Protein AF-A0A8X6F4H1-F1 (afdb_monomer)

InterPro domains:
  IPR032675 Leucine-rich repeat domain superfamily [G3DSA:3.80.10.10] (2-205)

Organism: Trichonephila clavata (NCBI:txid2740835)

pLDDT: mean 94.31, std 5.3, range [54.56, 98.88]

Structure (mmCIF, N/CA/C/O backbone):
data_AF-A0A8X6F4H1-F1
#
_entry.id   AF-A0A8X6F4H1-F1
#
loop_
_atom_site.group_PDB
_atom_site.id
_atom_site.type_symbol
_atom_site.label_atom_id
_atom_site.label_alt_id
_atom_site.label_comp_id
_atom_site.label_asym_id
_atom_site.label_entity_id
_atom_site.label_seq_id
_atom_site.pdbx_PDB_ins_code
_atom_site.Cartn_x
_atom_site.Cartn_y
_atom_site.Cartn_z
_atom_site.occupancy
_atom_site.B_iso_or_equiv
_atom_site.auth_seq_id
_atom_site.auth_comp_id
_atom_site.auth_asym_id
_atom_site.auth_atom_id
_atom_site.pdbx_PDB_model_num
ATOM 1 N N . MET A 1 1 ? 23.574 14.340 -2.099 1.00 54.56 1 MET A N 1
ATOM 2 C CA . MET A 1 1 ? 22.568 15.049 -2.924 1.00 54.56 1 MET A CA 1
ATOM 3 C C . MET A 1 1 ? 21.384 15.351 -2.022 1.00 54.56 1 MET A C 1
ATOM 5 O O . MET A 1 1 ? 21.187 14.572 -1.100 1.00 54.56 1 MET A O 1
ATOM 9 N N . PRO A 1 2 ? 20.655 16.460 -2.216 1.00 72.94 2 PRO A N 1
ATOM 10 C CA . PRO A 1 2 ? 19.457 16.722 -1.425 1.00 72.94 2 PRO A CA 1
ATOM 11 C C . PRO A 1 2 ? 18.408 15.635 -1.681 1.00 72.94 2 PRO A C 1
ATOM 13 O O . PRO A 1 2 ? 18.282 15.151 -2.809 1.00 72.94 2 PRO A O 1
ATOM 16 N N . VAL A 1 3 ? 17.666 15.262 -0.638 1.00 80.75 3 VAL A N 1
ATOM 17 C CA . VAL A 1 3 ? 16.539 14.333 -0.748 1.00 80.75 3 VAL A CA 1
ATOM 18 C C . VAL A 1 3 ? 15.513 14.921 -1.724 1.00 80.75 3 VAL A C 1
ATOM 20 O O . VAL A 1 3 ? 15.086 16.061 -1.531 1.00 80.75 3 VAL A O 1
ATOM 23 N N . PRO A 1 4 ? 15.093 14.191 -2.775 1.00 92.00 4 PRO A N 1
ATOM 24 C CA . PRO A 1 4 ? 14.167 14.710 -3.776 1.00 92.00 4 PRO A CA 1
ATOM 25 C C . PRO A 1 4 ? 12.711 14.614 -3.285 1.00 92.00 4 PRO A C 1
ATOM 27 O O . PRO A 1 4 ? 11.850 14.028 -3.945 1.00 92.00 4 PRO A O 1
ATOM 30 N N . CYS A 1 5 ? 12.449 15.168 -2.101 1.00 96.75 5 CYS A N 1
ATOM 31 C CA . CYS A 1 5 ? 11.144 15.175 -1.456 1.00 96.75 5 CYS A CA 1
ATOM 32 C C . CYS A 1 5 ? 10.818 16.547 -0.869 1.00 96.75 5 CYS A C 1
ATOM 34 O O . CYS A 1 5 ? 11.696 17.276 -0.411 1.00 96.75 5 CYS A O 1
ATOM 36 N N . SER A 1 6 ? 9.535 16.883 -0.854 1.00 96.69 6 SER A N 1
ATOM 37 C CA . SER A 1 6 ? 8.981 18.029 -0.139 1.00 96.69 6 SER A CA 1
ATOM 38 C C . SER A 1 6 ? 8.144 17.511 1.020 1.00 96.69 6 SER A C 1
ATOM 40 O O . SER A 1 6 ? 7.172 16.797 0.801 1.00 96.69 6 SER A O 1
ATOM 42 N N . CYS A 1 7 ? 8.544 17.839 2.246 1.00 97.06 7 CYS A N 1
ATOM 43 C CA . CYS A 1 7 ? 7.840 17.412 3.450 1.00 97.06 7 CYS A CA 1
ATOM 44 C C . CYS A 1 7 ? 7.091 18.577 4.087 1.00 97.06 7 CYS A C 1
ATOM 46 O O . CYS A 1 7 ? 7.568 19.714 4.080 1.00 97.06 7 CYS A O 1
ATOM 48 N N . PHE A 1 8 ? 5.939 18.276 4.669 1.00 96.62 8 PHE A N 1
ATOM 49 C CA . PHE A 1 8 ? 5.073 19.232 5.341 1.00 96.62 8 PHE A CA 1
ATOM 50 C C . PHE A 1 8 ? 4.648 18.681 6.693 1.00 96.62 8 PHE A C 1
ATOM 52 O O . PHE A 1 8 ? 4.578 17.468 6.904 1.00 96.62 8 PHE A O 1
ATOM 59 N N . TRP A 1 9 ? 4.389 19.595 7.623 1.00 96.06 9 TRP A N 1
ATOM 60 C CA . TRP A 1 9 ? 4.125 19.228 9.001 1.00 96.06 9 TRP A CA 1
ATOM 61 C C . TRP A 1 9 ? 3.185 20.222 9.676 1.00 96.06 9 TRP A C 1
ATOM 63 O O . TRP A 1 9 ? 3.569 21.364 9.937 1.00 96.06 9 TRP A O 1
ATOM 73 N N . SER A 1 10 ? 2.004 19.750 10.037 1.00 95.56 10 SER A N 1
ATOM 74 C CA . SER A 1 10 ? 1.101 20.372 10.998 1.00 95.56 10 SER A CA 1
ATOM 75 C C . SER A 1 10 ? 0.610 19.314 11.992 1.00 95.56 10 SER A C 1
ATOM 77 O O . SER A 1 10 ? 0.994 18.144 11.912 1.00 95.56 10 SER A O 1
ATOM 79 N N . GLU A 1 11 ? -0.188 19.730 12.974 1.00 93.88 11 GLU A N 1
ATOM 80 C CA . GLU A 1 11 ? -0.852 18.792 13.889 1.00 93.88 11 GLU A CA 1
ATOM 81 C C . GLU A 1 11 ? -1.882 17.925 13.146 1.00 93.88 11 GLU A C 1
ATOM 83 O O . GLU A 1 11 ? -2.005 16.730 13.421 1.00 93.88 11 GLU A O 1
ATOM 88 N N . GLU A 1 12 ? -2.577 18.515 12.169 1.00 96.81 12 GLU A N 1
ATOM 89 C CA . GLU A 1 12 ? -3.609 17.845 11.377 1.00 96.81 12 GLU A CA 1
ATOM 90 C C . GLU A 1 12 ? -3.010 16.955 10.286 1.00 96.81 12 GLU A C 1
ATOM 92 O O . GLU A 1 12 ? -3.330 15.773 10.216 1.00 96.81 12 GLU A O 1
ATOM 97 N N . ASP A 1 13 ? -2.098 17.485 9.475 1.00 97.75 13 ASP A N 1
ATOM 98 C CA . ASP A 1 13 ? -1.570 16.808 8.296 1.00 97.75 13 ASP A CA 1
ATOM 99 C C . ASP A 1 13 ? -0.045 16.816 8.302 1.00 97.75 13 ASP A C 1
ATOM 101 O O . ASP A 1 13 ? 0.616 17.849 8.456 1.00 97.75 13 ASP A O 1
ATOM 105 N N . CYS A 1 14 ? 0.544 15.653 8.062 1.00 97.81 14 CYS A N 1
ATOM 106 C CA . CYS A 1 14 ? 1.976 15.556 7.885 1.00 97.81 14 CYS A CA 1
ATOM 107 C C . CYS A 1 14 ? 2.378 14.495 6.873 1.00 97.81 14 CYS A C 1
ATOM 109 O O . CYS A 1 14 ? 1.638 13.555 6.579 1.00 97.81 14 CYS A O 1
ATOM 111 N N . GLY A 1 15 ? 3.568 14.657 6.306 1.00 97.81 15 GLY A N 1
ATOM 112 C CA . GLY A 1 15 ? 3.992 13.760 5.253 1.00 97.81 15 GLY A CA 1
ATOM 113 C C . GLY A 1 15 ? 5.125 14.270 4.397 1.00 97.81 15 GLY A C 1
ATOM 114 O O . GLY A 1 15 ? 5.701 15.332 4.639 1.00 97.81 15 GLY A O 1
ATOM 115 N N . CYS A 1 16 ? 5.429 13.486 3.369 1.00 98.31 16 CYS A N 1
ATOM 116 C CA . CYS A 1 16 ? 6.400 13.848 2.349 1.00 98.31 16 CYS A CA 1
ATOM 117 C C . CYS A 1 16 ? 5.937 13.402 0.963 1.00 98.31 16 CYS A C 1
ATOM 119 O O . CYS A 1 16 ? 5.504 12.264 0.779 1.00 98.31 16 CYS A O 1
ATOM 121 N N . ASP A 1 17 ? 6.145 14.279 -0.015 1.00 98.38 17 ASP A N 1
ATOM 122 C CA . ASP A 1 17 ? 5.954 14.013 -1.433 1.00 98.38 17 ASP A CA 1
ATOM 123 C C . ASP A 1 17 ? 7.305 13.938 -2.139 1.00 98.38 17 ASP A C 1
ATOM 125 O O . ASP A 1 17 ? 8.032 14.925 -2.254 1.00 98.38 17 ASP A O 1
ATOM 129 N N . CYS A 1 18 ? 7.646 12.750 -2.622 1.00 98.19 18 CYS A N 1
ATOM 130 C CA . CYS A 1 18 ? 8.918 12.443 -3.257 1.00 98.19 18 CYS A CA 1
ATOM 131 C C . CYS A 1 18 ? 8.768 12.260 -4.767 1.00 98.19 18 CYS A C 1
ATOM 133 O O . CYS A 1 18 ? 7.829 11.612 -5.238 1.00 98.19 18 CYS A O 1
ATOM 135 N N . ASN A 1 19 ? 9.731 12.767 -5.538 1.00 97.19 19 ASN A N 1
ATOM 136 C CA . ASN A 1 19 ? 9.753 12.633 -6.994 1.00 97.19 19 ASN A CA 1
ATOM 137 C C . ASN A 1 19 ? 11.100 12.088 -7.486 1.00 97.19 19 ASN A C 1
ATOM 139 O O . ASN A 1 19 ? 12.159 12.601 -7.139 1.00 97.19 19 ASN A O 1
ATOM 143 N N . GLY A 1 20 ? 11.066 11.075 -8.346 1.00 95.38 20 GLY A N 1
ATOM 144 C CA . GLY A 1 20 ? 12.260 10.408 -8.857 1.00 95.38 20 GLY A CA 1
ATOM 145 C C . GLY A 1 20 ? 12.789 9.316 -7.924 1.00 95.38 20 GLY A C 1
ATOM 146 O O . GLY A 1 20 ? 12.062 8.760 -7.106 1.00 95.38 20 GLY A O 1
ATOM 147 N N . SER A 1 21 ? 14.052 8.935 -8.118 1.00 95.94 21 SER A N 1
ATOM 148 C CA . SER A 1 21 ? 14.664 7.801 -7.416 1.00 95.94 21 SER A CA 1
ATOM 149 C C . SER A 1 21 ? 15.111 8.173 -6.002 1.00 95.94 21 SER A C 1
ATOM 151 O O . SER A 1 21 ? 15.783 9.186 -5.799 1.00 95.94 21 SER A O 1
ATOM 153 N N . LEU A 1 22 ? 14.808 7.308 -5.036 1.00 95.81 22 LEU A N 1
ATOM 154 C CA . LEU A 1 22 ? 15.302 7.393 -3.667 1.00 95.81 22 LEU A CA 1
ATOM 155 C C . LEU A 1 22 ? 16.304 6.266 -3.421 1.00 95.81 22 LEU A C 1
ATOM 157 O O . LEU A 1 22 ? 16.074 5.112 -3.783 1.00 95.81 22 LEU A O 1
ATOM 161 N N . ILE A 1 23 ? 17.428 6.615 -2.802 1.00 94.44 23 ILE A N 1
ATOM 162 C CA . ILE A 1 23 ? 18.405 5.645 -2.306 1.00 94.44 23 ILE A CA 1
ATOM 163 C C . ILE A 1 23 ? 18.196 5.429 -0.809 1.00 94.44 23 ILE A C 1
ATOM 165 O O . ILE A 1 23 ? 17.477 6.189 -0.159 1.00 94.44 23 ILE A O 1
ATOM 169 N N . TYR A 1 24 ? 18.848 4.408 -0.257 1.00 93.25 24 TYR A N 1
ATOM 170 C CA . TYR A 1 24 ? 18.729 4.048 1.156 1.00 93.25 24 TYR A CA 1
ATOM 171 C C . TYR A 1 24 ? 18.943 5.243 2.101 1.00 93.25 24 TYR A C 1
ATOM 173 O O . TYR A 1 24 ? 18.121 5.471 2.986 1.00 93.25 24 TYR A O 1
ATOM 181 N N . ASP A 1 25 ? 19.972 6.059 1.861 1.00 94.62 25 ASP A N 1
ATOM 182 C CA . ASP A 1 25 ? 20.279 7.225 2.700 1.00 94.62 25 ASP A CA 1
ATOM 183 C C . ASP A 1 25 ? 19.157 8.272 2.691 1.00 94.62 25 ASP A C 1
ATOM 185 O O . ASP A 1 25 ? 18.835 8.833 3.737 1.00 94.62 25 ASP A O 1
ATOM 189 N N . HIS A 1 26 ? 18.487 8.478 1.549 1.00 96.50 26 HIS A N 1
ATOM 190 C CA . HIS A 1 26 ? 17.330 9.375 1.480 1.00 96.50 26 HIS A CA 1
ATOM 191 C C . HIS A 1 26 ? 16.188 8.867 2.368 1.00 96.50 26 HIS A C 1
ATOM 193 O O . HIS A 1 26 ? 15.562 9.646 3.080 1.00 96.50 26 HIS A O 1
ATOM 199 N N . PHE A 1 27 ? 15.928 7.557 2.363 1.00 96.38 27 PHE A N 1
ATOM 200 C CA . PHE A 1 27 ? 14.914 6.968 3.236 1.00 96.38 27 PHE A CA 1
ATOM 201 C C . PHE A 1 27 ? 15.279 7.077 4.720 1.00 96.38 27 PHE A C 1
ATOM 203 O O . PHE A 1 27 ? 14.386 7.287 5.537 1.00 96.38 27 PHE A O 1
ATOM 210 N N . GLN A 1 28 ? 16.561 6.966 5.082 1.00 94.94 28 GLN A N 1
ATOM 211 C CA . GLN A 1 28 ? 17.012 7.168 6.464 1.00 94.94 28 GLN A CA 1
ATOM 212 C C . GLN A 1 28 ? 16.813 8.617 6.919 1.00 94.94 28 GLN A C 1
ATOM 214 O O . GLN A 1 28 ? 16.350 8.858 8.034 1.00 94.94 28 GLN A O 1
ATOM 219 N N . GLU A 1 29 ? 17.121 9.587 6.061 1.00 95.56 29 GLU A N 1
ATOM 220 C CA . GLU A 1 29 ? 16.889 11.005 6.346 1.00 95.56 29 GLU A CA 1
ATOM 221 C C . GLU A 1 29 ? 15.391 11.302 6.525 1.00 95.56 29 GLU A C 1
ATOM 223 O O . GLU A 1 29 ? 14.993 11.883 7.537 1.00 95.56 29 GLU A O 1
ATOM 228 N N . LEU A 1 30 ? 14.546 10.804 5.613 1.00 96.69 30 LEU A N 1
ATOM 229 C CA . LEU A 1 30 ? 13.085 10.916 5.705 1.00 96.69 30 LEU A CA 1
ATOM 230 C C . LEU A 1 30 ? 12.544 10.274 6.984 1.00 96.69 30 LEU A C 1
ATOM 232 O O . LEU A 1 30 ? 11.821 10.927 7.736 1.00 96.69 30 LEU A O 1
ATOM 236 N N . SER A 1 31 ? 12.953 9.034 7.268 1.00 96.12 31 SER A N 1
ATOM 237 C CA . SER A 1 31 ? 12.557 8.304 8.475 1.00 96.12 31 SER A CA 1
ATOM 238 C C . SER A 1 31 ? 12.873 9.096 9.739 1.00 96.12 31 SER A C 1
ATOM 240 O O . SER A 1 31 ? 12.074 9.148 10.674 1.00 96.12 31 SER A O 1
ATOM 242 N N . ASN A 1 32 ? 14.023 9.775 9.752 1.00 95.00 32 ASN A N 1
ATOM 243 C CA . ASN A 1 32 ? 14.432 10.582 10.887 1.00 95.00 32 ASN A CA 1
ATOM 244 C C . ASN A 1 32 ? 13.613 11.857 11.074 1.00 95.00 32 ASN A C 1
ATOM 246 O O . ASN A 1 32 ? 13.522 12.317 12.215 1.00 95.00 32 ASN A O 1
ATOM 250 N N . SER A 1 33 ? 13.043 12.387 9.991 1.00 94.44 33 SER A N 1
ATOM 251 C CA . SER A 1 33 ? 12.211 13.591 9.982 1.00 94.44 33 SER A CA 1
ATOM 252 C C . SER A 1 33 ? 10.737 13.339 10.306 1.00 94.44 33 SER A C 1
ATOM 254 O O . SER A 1 33 ? 10.066 14.267 10.762 1.00 94.44 33 SER A O 1
ATOM 256 N N . PHE A 1 34 ? 10.240 12.111 10.098 1.00 96.38 34 PHE A N 1
ATOM 257 C CA . PHE A 1 34 ? 8.851 11.766 10.401 1.00 96.38 34 PHE A CA 1
ATOM 258 C C . PHE A 1 34 ? 8.534 11.998 11.879 1.00 96.38 34 PHE A C 1
ATOM 260 O O . PHE A 1 34 ? 9.357 11.756 12.767 1.00 96.38 34 PHE A O 1
ATOM 267 N N . ARG A 1 35 ? 7.312 12.466 12.121 1.00 93.88 35 ARG A N 1
ATOM 268 C CA . ARG A 1 35 ? 6.754 12.737 13.443 1.00 93.88 35 ARG A CA 1
ATOM 269 C C . ARG A 1 35 ? 5.245 12.468 13.445 1.00 93.88 35 ARG A C 1
ATOM 271 O O . ARG A 1 35 ? 4.660 12.477 12.361 1.00 93.88 35 ARG A O 1
ATOM 278 N N . PRO A 1 36 ? 4.626 12.249 14.617 1.00 93.62 36 PRO A N 1
ATOM 279 C CA . PRO A 1 36 ? 3.189 12.012 14.711 1.00 93.62 36 PRO A CA 1
ATOM 280 C C . PRO A 1 36 ? 2.348 13.219 14.285 1.00 93.62 36 PRO A C 1
ATOM 282 O O . PRO A 1 36 ? 2.729 14.365 14.531 1.00 93.62 36 PRO A O 1
ATOM 285 N N . CYS A 1 37 ? 1.197 12.936 13.681 1.00 96.81 37 CYS A N 1
ATOM 286 C CA . CYS A 1 37 ? 0.133 13.875 13.324 1.00 96.81 37 CYS A CA 1
ATOM 287 C C . CYS A 1 37 ? -1.190 13.104 13.174 1.00 96.81 37 CYS A C 1
ATOM 289 O O . CYS A 1 37 ? -1.208 11.876 13.272 1.00 96.81 37 CYS A O 1
ATOM 291 N N . ILE A 1 38 ? -2.302 13.797 12.925 1.00 97.19 38 ILE A N 1
ATOM 292 C CA . ILE A 1 38 ? -3.606 13.143 12.736 1.00 97.19 38 ILE A CA 1
ATOM 293 C C . ILE A 1 38 ? -3.647 12.364 11.408 1.00 97.19 38 ILE A C 1
ATOM 295 O O . ILE A 1 38 ? -4.022 11.188 11.397 1.00 97.19 38 ILE A O 1
ATOM 299 N N . ASN A 1 39 ? -3.225 12.980 10.303 1.00 98.12 39 ASN A N 1
ATOM 300 C CA . ASN A 1 39 ? -3.239 12.399 8.961 1.00 98.12 39 ASN A CA 1
ATOM 301 C C . ASN A 1 39 ? -1.820 12.311 8.400 1.00 98.12 39 ASN A C 1
ATOM 303 O O . ASN A 1 39 ? -1.237 13.311 7.974 1.00 98.12 39 ASN A O 1
ATOM 307 N N . PHE A 1 40 ? -1.270 11.101 8.349 1.00 98.31 40 PHE A N 1
ATOM 308 C CA . PHE A 1 40 ? 0.038 10.875 7.750 1.00 98.31 40 PHE A CA 1
ATOM 309 C C . PHE A 1 40 ? -0.089 10.453 6.290 1.00 98.31 40 PHE A C 1
ATOM 311 O O . PHE A 1 40 ? -0.791 9.490 5.969 1.00 98.31 40 PHE A O 1
ATOM 318 N N . SER A 1 41 ? 0.658 11.112 5.406 1.00 98.50 41 SER A N 1
ATOM 319 C CA . SER A 1 41 ? 0.755 10.727 3.999 1.00 98.50 41 SER A CA 1
ATOM 320 C C . SER A 1 41 ? 2.198 10.608 3.517 1.00 98.50 41 SER A C 1
ATOM 322 O O . SER A 1 41 ? 3.079 11.388 3.871 1.00 98.50 41 SER A O 1
ATOM 324 N N . PHE A 1 42 ? 2.462 9.608 2.687 1.00 98.62 42 PHE A N 1
ATOM 325 C CA . PHE A 1 42 ? 3.761 9.438 2.055 1.00 98.62 42 PHE A CA 1
ATOM 326 C C . PHE A 1 42 ? 3.586 9.084 0.588 1.00 98.62 42 PHE A C 1
ATOM 328 O O . PHE A 1 42 ? 3.025 8.036 0.258 1.00 98.62 42 PHE A O 1
ATOM 335 N N . THR A 1 43 ? 4.092 9.954 -0.285 1.00 98.75 43 THR A N 1
ATOM 336 C CA . THR A 1 43 ? 3.958 9.811 -1.733 1.00 98.75 43 THR A CA 1
ATOM 337 C C . THR A 1 43 ? 5.315 9.592 -2.386 1.00 98.75 43 THR A C 1
ATOM 339 O O . THR A 1 43 ? 6.252 10.356 -2.171 1.00 98.75 43 THR A O 1
ATOM 342 N N . ILE A 1 44 ? 5.411 8.602 -3.272 1.00 98.56 44 ILE A N 1
ATOM 343 C CA . ILE A 1 44 ? 6.532 8.440 -4.204 1.00 98.56 44 ILE A CA 1
ATOM 344 C C . ILE A 1 44 ? 5.998 8.502 -5.635 1.00 98.56 44 ILE A C 1
ATOM 346 O O . ILE A 1 44 ? 5.096 7.750 -6.010 1.00 98.56 44 ILE A O 1
ATOM 350 N N . LYS A 1 45 ? 6.581 9.367 -6.466 1.00 98.38 45 LYS A N 1
ATOM 351 C CA . LYS A 1 45 ? 6.265 9.486 -7.892 1.00 98.38 45 LYS A CA 1
ATOM 352 C C . LYS A 1 45 ? 7.498 9.217 -8.746 1.00 98.38 45 LYS A C 1
ATOM 354 O O . LYS A 1 45 ? 8.491 9.931 -8.667 1.00 98.38 45 LYS A O 1
ATOM 359 N N . GLY A 1 46 ? 7.413 8.227 -9.624 1.00 97.75 46 GLY A N 1
ATOM 360 C CA . GLY A 1 46 ? 8.501 7.877 -10.526 1.00 97.75 46 GLY A CA 1
ATOM 361 C C . GLY A 1 46 ? 9.683 7.198 -9.832 1.00 97.75 46 GLY A C 1
ATOM 362 O O . GLY A 1 46 ? 9.630 6.801 -8.667 1.00 97.75 46 GLY A O 1
ATOM 363 N N . GLY A 1 47 ? 10.778 7.081 -10.580 1.00 96.81 47 GLY A N 1
ATOM 364 C CA . GLY A 1 47 ? 12.058 6.604 -10.066 1.00 96.81 47 GLY A CA 1
ATOM 365 C C . GLY A 1 47 ? 12.247 5.088 -10.077 1.00 96.81 47 GLY A C 1
ATOM 366 O O . GLY A 1 47 ? 11.331 4.300 -10.332 1.00 96.81 47 GLY A O 1
ATOM 367 N N . GLN A 1 48 ? 13.494 4.703 -9.820 1.00 96.75 48 GLN A N 1
ATOM 368 C CA . GLN A 1 48 ? 13.912 3.329 -9.575 1.00 96.75 48 GLN A CA 1
ATOM 369 C C . GLN A 1 48 ? 14.414 3.227 -8.142 1.00 96.75 48 GLN A C 1
ATOM 371 O O . GLN A 1 48 ? 15.300 3.979 -7.738 1.00 96.75 48 GLN A O 1
ATOM 376 N N . HIS A 1 49 ? 13.849 2.287 -7.401 1.00 96.62 49 HIS A N 1
ATOM 377 C CA . HIS A 1 49 ? 14.088 2.103 -5.980 1.00 96.62 49 HIS A CA 1
ATOM 378 C C . HIS A 1 49 ? 14.509 0.661 -5.736 1.00 96.62 49 HIS A C 1
ATOM 380 O O . HIS A 1 49 ? 14.056 -0.258 -6.421 1.00 96.62 49 HIS A O 1
ATOM 386 N N . PHE A 1 50 ? 15.374 0.446 -4.752 1.00 95.88 50 PHE A N 1
ATOM 387 C CA . PHE A 1 50 ? 15.702 -0.916 -4.349 1.00 95.88 50 PHE A CA 1
ATOM 388 C C . PHE A 1 50 ? 14.536 -1.533 -3.566 1.00 95.88 50 PHE A C 1
ATOM 390 O O . PHE A 1 50 ? 13.957 -2.523 -4.010 1.00 95.88 50 PHE A O 1
ATOM 397 N N . SER A 1 51 ? 14.165 -0.904 -2.449 1.00 96.38 51 SER A N 1
ATOM 398 C CA . SER A 1 51 ? 13.038 -1.271 -1.591 1.00 96.38 51 SER A CA 1
ATOM 399 C C . SER A 1 51 ? 12.640 -0.128 -0.661 1.00 96.38 51 SER A C 1
ATOM 401 O O . SER A 1 51 ? 13.426 0.795 -0.441 1.00 96.38 51 SER A O 1
ATOM 403 N N . LEU A 1 52 ? 11.435 -0.195 -0.084 1.00 96.88 52 LEU A N 1
ATOM 404 C CA . LEU A 1 52 ? 11.142 0.536 1.150 1.00 96.88 52 LEU A CA 1
ATOM 405 C C . LEU A 1 52 ? 11.884 -0.144 2.316 1.00 96.88 52 LEU A C 1
ATOM 407 O O . LEU A 1 52 ? 11.639 -1.333 2.566 1.00 96.88 52 LEU A O 1
ATOM 411 N N . PRO A 1 53 ? 12.790 0.564 3.016 1.00 96.00 53 PRO A N 1
ATOM 412 C CA . PRO A 1 53 ? 13.631 -0.055 4.028 1.00 96.00 53 PRO A CA 1
ATOM 413 C C . PRO A 1 53 ? 12.870 -0.336 5.331 1.00 96.00 53 PRO A C 1
ATOM 415 O O . PRO A 1 53 ? 11.810 0.248 5.590 1.00 96.00 53 PRO A O 1
ATOM 418 N N . PRO A 1 54 ? 13.424 -1.203 6.196 1.00 95.50 54 PRO A N 1
ATOM 419 C CA . PRO A 1 54 ? 12.874 -1.459 7.519 1.00 95.50 54 PRO A CA 1
ATOM 420 C C . PRO A 1 54 ? 12.756 -0.182 8.354 1.00 95.50 54 PRO A C 1
ATOM 422 O O . PRO A 1 54 ? 13.616 0.694 8.285 1.00 95.50 54 PRO A O 1
ATOM 425 N N . ASN A 1 55 ? 11.724 -0.115 9.197 1.00 95.12 55 ASN A N 1
ATOM 426 C CA . ASN A 1 55 ? 11.479 0.970 10.153 1.00 95.12 55 ASN A CA 1
ATOM 427 C C . ASN A 1 55 ? 11.315 2.367 9.528 1.00 95.12 55 ASN A C 1
ATOM 429 O O . ASN A 1 55 ? 11.362 3.352 10.266 1.00 95.12 55 ASN A O 1
ATOM 433 N N . LEU A 1 56 ? 11.086 2.466 8.210 1.00 97.12 56 LEU A N 1
ATOM 434 C CA . LEU A 1 56 ? 10.886 3.742 7.519 1.00 97.12 56 LEU A CA 1
ATOM 435 C C . LEU A 1 56 ? 9.876 4.635 8.254 1.00 97.12 56 LEU A C 1
ATOM 437 O O . LEU A 1 56 ? 10.184 5.791 8.522 1.00 97.12 56 LEU A O 1
ATOM 441 N N . PHE A 1 57 ? 8.732 4.084 8.663 1.00 96.94 57 PHE A N 1
ATOM 442 C CA . PHE A 1 57 ? 7.649 4.817 9.327 1.00 96.94 57 PHE A CA 1
ATOM 443 C C . PHE A 1 57 ? 7.682 4.731 10.862 1.00 96.94 57 PHE A C 1
ATOM 445 O O . PHE A 1 57 ? 6.708 5.077 11.521 1.00 96.94 57 PHE A O 1
ATOM 452 N N . SER A 1 58 ? 8.791 4.293 11.463 1.00 95.12 58 SER A N 1
ATOM 453 C CA . SER A 1 58 ? 8.857 4.033 12.913 1.00 95.12 58 SER A CA 1
ATOM 454 C C . SER A 1 58 ? 8.639 5.253 13.807 1.00 95.12 58 SER A C 1
ATOM 456 O O . SER A 1 58 ? 8.211 5.095 14.948 1.00 95.12 58 SER A O 1
ATOM 458 N N . LYS A 1 59 ? 8.894 6.464 13.297 1.00 96.25 59 LYS A N 1
ATOM 459 C CA . LYS A 1 59 ? 8.652 7.723 14.018 1.00 96.25 59 LYS A CA 1
ATOM 460 C C . LYS A 1 59 ? 7.276 8.346 13.754 1.00 96.25 59 LYS A C 1
ATOM 462 O O . LYS A 1 59 ? 6.968 9.379 14.341 1.00 96.25 59 LYS A O 1
ATOM 467 N N . VAL A 1 60 ? 6.456 7.736 12.893 1.00 96.00 60 VAL A N 1
ATOM 468 C CA . VAL A 1 60 ? 5.086 8.203 12.620 1.00 96.00 60 VAL A CA 1
ATOM 469 C C . VAL A 1 60 ? 4.189 7.983 13.841 1.00 96.00 60 VAL A C 1
ATOM 471 O O . VAL A 1 60 ? 3.398 8.852 14.177 1.00 96.00 60 VAL A O 1
ATOM 474 N N . GLY A 1 61 ? 4.354 6.867 14.559 1.00 94.50 61 GLY A N 1
ATOM 475 C CA . GLY A 1 61 ? 3.580 6.588 15.769 1.00 94.50 61 GLY A CA 1
ATOM 476 C C . GLY A 1 61 ? 2.108 6.276 15.482 1.00 94.50 61 GLY A C 1
ATOM 477 O O . GLY A 1 61 ? 1.791 5.574 14.521 1.00 94.50 61 GLY A O 1
ATOM 478 N N . GLN A 1 62 ? 1.213 6.751 16.351 1.00 95.12 62 GLN A N 1
ATOM 479 C CA . GLN A 1 62 ? -0.234 6.586 16.191 1.00 95.12 62 GLN A CA 1
ATOM 480 C C . GLN A 1 62 ? -0.825 7.749 15.393 1.00 95.12 62 GLN A C 1
ATOM 482 O O . GLN A 1 62 ? -0.575 8.908 15.720 1.00 95.12 62 GLN A O 1
ATOM 487 N N . VAL A 1 63 ? -1.611 7.422 14.369 1.00 96.25 63 VAL A N 1
ATOM 488 C CA . VAL A 1 63 ? -2.309 8.380 13.498 1.00 96.25 63 VAL A CA 1
ATOM 489 C C . VAL A 1 63 ? -3.791 8.017 13.407 1.00 96.25 63 VAL A C 1
ATOM 491 O O . VAL A 1 63 ? -4.176 6.883 13.679 1.00 96.25 63 VAL A O 1
ATOM 494 N N . GLN A 1 64 ? -4.647 8.942 12.983 1.00 96.00 64 GLN A N 1
ATOM 495 C CA . GLN A 1 64 ? -6.017 8.576 12.615 1.00 96.00 64 GLN A CA 1
ATOM 496 C C . GLN A 1 64 ? -6.049 7.967 11.219 1.00 96.00 64 GLN A C 1
ATOM 498 O O . GLN A 1 64 ? -6.628 6.898 11.024 1.00 96.00 64 GLN A O 1
ATOM 503 N N . ASN A 1 65 ? -5.396 8.628 10.263 1.00 96.94 65 ASN A N 1
ATOM 504 C CA . ASN A 1 65 ? -5.394 8.218 8.867 1.00 96.94 65 ASN A CA 1
ATOM 505 C C . ASN A 1 65 ? -3.966 8.022 8.360 1.00 96.94 65 ASN A C 1
ATOM 507 O O . ASN A 1 65 ? -3.099 8.873 8.562 1.00 96.94 65 ASN A O 1
ATOM 511 N N . LEU A 1 66 ? -3.743 6.909 7.666 1.00 97.75 66 LEU A N 1
ATOM 512 C CA . LEU A 1 66 ? -2.483 6.590 7.006 1.00 97.75 66 LEU A CA 1
ATOM 513 C C . LEU A 1 66 ? -2.703 6.487 5.496 1.00 97.75 66 LEU A C 1
ATOM 515 O O . LEU A 1 66 ? -3.539 5.711 5.045 1.00 97.75 66 LEU A O 1
ATOM 519 N N . HIS A 1 67 ? -1.920 7.210 4.700 1.00 98.50 67 HIS A N 1
ATOM 520 C CA . HIS A 1 67 ? -1.970 7.109 3.243 1.00 98.50 67 HIS A CA 1
ATOM 521 C C . HIS A 1 67 ? -0.575 6.890 2.653 1.00 98.50 67 HIS A C 1
ATOM 523 O O . HIS A 1 67 ? 0.267 7.785 2.654 1.00 98.50 67 HIS A O 1
ATOM 529 N N . LEU A 1 68 ? -0.330 5.699 2.109 1.00 98.62 68 LEU A N 1
ATOM 530 C CA . LEU A 1 68 ? 0.856 5.409 1.305 1.00 98.62 68 LEU A CA 1
ATOM 531 C C . LEU A 1 68 ? 0.469 5.418 -0.169 1.00 98.62 68 LEU A C 1
ATOM 533 O O . LEU A 1 68 ? -0.296 4.559 -0.601 1.00 98.62 68 LEU A O 1
ATOM 537 N N . LYS A 1 69 ? 1.052 6.329 -0.945 1.00 98.88 69 LYS A N 1
ATOM 538 C CA . LYS A 1 69 ? 0.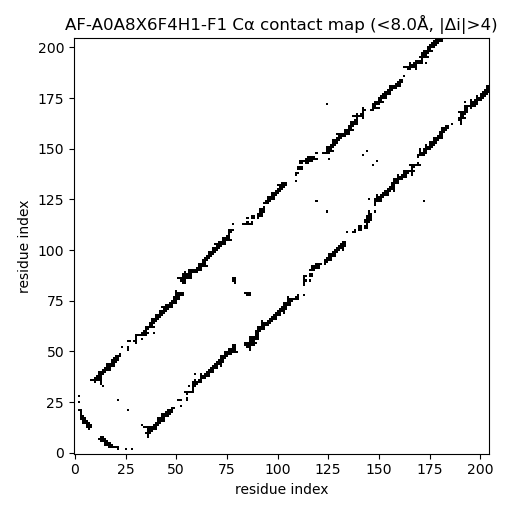822 6.430 -2.385 1.00 98.88 69 LYS A CA 1
ATOM 539 C C . LYS A 1 69 ? 2.114 6.244 -3.163 1.00 98.88 69 LYS A C 1
ATOM 541 O O . LYS A 1 69 ? 3.071 6.992 -3.000 1.00 98.88 69 LYS A O 1
ATOM 546 N N . ILE A 1 70 ? 2.149 5.285 -4.077 1.00 98.81 70 ILE A N 1
ATOM 547 C CA . ILE A 1 70 ? 3.291 5.077 -4.972 1.00 98.81 70 ILE A CA 1
ATOM 548 C C . ILE A 1 70 ? 2.781 5.079 -6.405 1.00 98.81 70 ILE A C 1
ATOM 550 O O . ILE A 1 70 ? 1.873 4.330 -6.750 1.00 98.81 70 ILE A O 1
ATOM 554 N N . SER A 1 71 ? 3.368 5.916 -7.257 1.00 98.75 71 SER A N 1
ATOM 555 C CA . SER A 1 71 ? 2.924 6.086 -8.639 1.00 98.75 71 SER A CA 1
ATOM 556 C C . SER A 1 71 ? 4.076 6.030 -9.637 1.00 98.75 71 SER A C 1
ATOM 558 O O . SER A 1 71 ? 5.111 6.660 -9.440 1.00 98.75 71 SER A O 1
ATOM 560 N N . ASN A 1 72 ? 3.894 5.297 -10.737 1.00 98.44 72 ASN A N 1
ATOM 561 C CA . ASN A 1 72 ? 4.814 5.198 -11.875 1.00 98.44 72 ASN A CA 1
ATOM 562 C C . ASN A 1 72 ? 6.265 4.845 -11.499 1.00 98.44 72 ASN A C 1
ATOM 564 O O . ASN A 1 72 ? 7.208 5.281 -12.159 1.00 98.44 72 ASN A O 1
ATOM 568 N N . ALA A 1 73 ? 6.453 4.076 -10.428 1.00 98.31 73 ALA A N 1
ATOM 569 C CA . ALA A 1 73 ? 7.760 3.743 -9.875 1.00 98.31 73 ALA A CA 1
ATOM 570 C C . ALA A 1 73 ? 8.141 2.284 -10.156 1.00 98.31 73 ALA A C 1
ATOM 572 O O . ALA A 1 73 ? 7.287 1.407 -10.296 1.00 98.31 73 ALA A O 1
ATOM 573 N N . THR A 1 74 ? 9.443 2.007 -10.216 1.00 98.25 74 THR A N 1
ATOM 574 C CA . THR A 1 74 ? 9.963 0.634 -10.281 1.00 98.25 74 THR A CA 1
ATOM 575 C C . THR A 1 74 ? 10.715 0.299 -9.005 1.00 98.25 74 THR A C 1
ATOM 577 O O . THR A 1 74 ? 11.566 1.070 -8.574 1.00 98.25 74 THR A O 1
ATOM 580 N N . PHE A 1 75 ? 10.431 -0.871 -8.448 1.00 97.88 75 PHE A N 1
ATOM 581 C CA . PHE A 1 75 ? 11.096 -1.433 -7.283 1.00 97.88 75 PHE A CA 1
ATOM 582 C C . PHE A 1 75 ? 11.781 -2.750 -7.654 1.00 97.88 75 PHE A C 1
ATOM 584 O O . PHE A 1 75 ? 11.214 -3.561 -8.393 1.00 97.88 75 PHE A O 1
ATOM 591 N N . ASP A 1 76 ? 12.977 -3.001 -7.125 1.00 96.56 76 ASP A N 1
ATOM 592 C CA . ASP A 1 76 ? 13.541 -4.353 -7.165 1.00 96.56 76 ASP A CA 1
ATOM 593 C C . ASP A 1 76 ? 12.731 -5.270 -6.239 1.00 96.56 76 ASP A C 1
ATOM 595 O O . ASP A 1 76 ? 12.250 -6.313 -6.685 1.00 96.56 76 ASP A O 1
ATOM 599 N N . TYR A 1 77 ? 12.468 -4.815 -5.013 1.00 95.25 77 TYR A N 1
ATOM 600 C CA . TYR A 1 77 ? 11.504 -5.378 -4.068 1.00 95.25 77 TYR A CA 1
ATOM 601 C C . TYR A 1 77 ? 10.612 -4.251 -3.543 1.00 95.25 77 TYR A C 1
ATOM 603 O O . TYR A 1 77 ? 11.123 -3.184 -3.236 1.00 95.25 77 TYR A O 1
ATOM 611 N N . LEU A 1 78 ? 9.294 -4.438 -3.410 1.00 94.44 78 LEU A N 1
ATOM 612 C CA . LEU A 1 78 ? 8.435 -3.365 -2.874 1.00 94.44 78 LEU A CA 1
ATOM 613 C C . LEU A 1 78 ? 8.855 -2.958 -1.447 1.00 94.44 78 LEU A C 1
ATOM 615 O O . LEU A 1 78 ? 8.952 -1.778 -1.119 1.00 94.44 78 LEU A O 1
ATOM 619 N N . PHE A 1 79 ? 9.177 -3.959 -0.632 1.00 94.00 79 PHE A N 1
ATOM 620 C CA . PHE A 1 79 ? 9.700 -3.826 0.723 1.00 94.00 79 PHE A CA 1
ATOM 621 C C . PHE A 1 79 ? 11.014 -4.588 0.838 1.00 94.00 79 PHE A C 1
ATOM 623 O O . PHE A 1 79 ? 11.310 -5.437 -0.003 1.00 94.00 79 PHE A O 1
ATOM 630 N N . ASP A 1 80 ? 11.794 -4.289 1.872 1.00 88.00 80 ASP A N 1
ATOM 631 C CA . ASP A 1 80 ? 13.035 -5.002 2.147 1.00 88.00 80 ASP A CA 1
ATOM 632 C C . ASP A 1 80 ? 12.853 -6.533 2.117 1.00 88.00 80 ASP A C 1
ATOM 634 O O . ASP A 1 80 ? 11.868 -7.079 2.617 1.00 88.00 80 ASP A O 1
ATOM 638 N N . ALA A 1 81 ? 13.792 -7.223 1.467 1.00 79.88 81 ALA A N 1
ATOM 639 C CA . ALA A 1 81 ? 13.718 -8.664 1.247 1.00 79.88 81 ALA A CA 1
ATOM 640 C C . ALA A 1 81 ? 14.113 -9.484 2.488 1.00 79.88 81 ALA A C 1
ATOM 642 O O . ALA A 1 81 ? 13.958 -10.708 2.486 1.00 79.88 81 ALA A O 1
ATOM 643 N N . THR A 1 82 ? 14.646 -8.844 3.534 1.00 84.31 82 THR A N 1
ATOM 644 C CA . THR A 1 82 ? 14.999 -9.540 4.770 1.00 84.31 82 THR A CA 1
ATOM 645 C C . THR A 1 82 ? 13.745 -10.033 5.498 1.00 84.31 82 THR A C 1
ATOM 647 O O . THR A 1 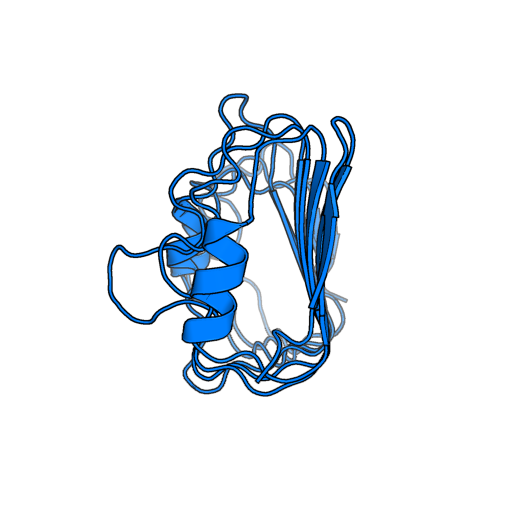82 ? 12.798 -9.274 5.715 1.00 84.31 82 THR A O 1
ATOM 650 N N . PRO A 1 83 ? 13.713 -11.311 5.914 1.00 72.88 83 PRO A N 1
ATOM 651 C CA . PRO A 1 83 ? 12.611 -11.836 6.707 1.00 72.88 83 PRO A CA 1
ATOM 652 C C . PRO A 1 83 ? 12.412 -11.026 7.993 1.00 72.88 83 PRO A C 1
ATOM 654 O O . PRO A 1 83 ? 13.376 -10.571 8.606 1.00 72.88 83 PRO A O 1
ATOM 657 N N . TYR A 1 84 ? 11.158 -10.907 8.434 1.00 75.94 84 TYR A N 1
ATOM 658 C CA . TYR A 1 84 ? 10.768 -10.277 9.705 1.00 75.94 84 TYR A CA 1
ATOM 659 C C . TYR A 1 84 ? 11.022 -8.770 9.811 1.00 75.94 84 TYR A C 1
ATOM 661 O O . TYR A 1 84 ? 10.798 -8.194 10.877 1.00 75.94 84 TYR A O 1
ATOM 669 N N . THR A 1 85 ? 11.448 -8.097 8.746 1.00 88.19 85 THR A N 1
ATOM 670 C CA . THR A 1 85 ? 11.539 -6.637 8.729 1.00 88.19 85 THR A CA 1
ATOM 671 C C . THR A 1 85 ? 10.295 -6.023 8.090 1.00 88.19 85 THR A C 1
ATOM 673 O O . THR A 1 85 ? 9.554 -6.672 7.351 1.00 88.19 85 THR A O 1
ATOM 676 N N . SER A 1 86 ? 10.003 -4.772 8.441 1.00 94.81 86 SER A N 1
ATOM 677 C CA . SER A 1 86 ? 8.904 -4.030 7.831 1.00 94.81 86 SER A CA 1
ATOM 678 C C . SER A 1 86 ? 9.148 -2.532 7.920 1.00 94.81 86 SER A C 1
ATOM 680 O O . SER A 1 86 ? 9.635 -2.038 8.939 1.00 94.81 86 SER A O 1
ATOM 682 N N . ALA A 1 87 ? 8.775 -1.816 6.859 1.00 96.19 87 ALA A N 1
ATOM 683 C CA . ALA A 1 87 ? 8.710 -0.358 6.840 1.00 96.19 87 ALA A CA 1
ATOM 684 C C . ALA A 1 87 ? 7.704 0.192 7.871 1.00 96.19 87 ALA A C 1
ATOM 686 O O . ALA A 1 87 ? 7.874 1.310 8.347 1.00 96.19 87 ALA A O 1
ATOM 687 N N . PHE A 1 88 ? 6.700 -0.608 8.245 1.00 95.81 88 PHE A N 1
ATOM 688 C CA . PHE A 1 88 ? 5.558 -0.228 9.082 1.00 95.81 88 PHE A CA 1
ATOM 689 C C . PHE A 1 88 ? 5.712 -0.605 10.560 1.00 95.81 88 PHE A C 1
ATOM 691 O O . PHE A 1 88 ? 4.763 -0.535 11.335 1.00 95.81 88 PHE A O 1
ATOM 698 N N . ARG A 1 89 ? 6.903 -1.020 10.997 1.00 93.19 89 ARG A N 1
ATOM 699 C CA . ARG A 1 89 ? 7.151 -1.197 12.433 1.00 93.19 89 ARG A CA 1
ATOM 700 C C . ARG A 1 89 ? 7.022 0.150 13.141 1.00 93.19 89 ARG A C 1
ATOM 702 O O . ARG A 1 89 ? 7.753 1.072 12.802 1.00 93.19 89 ARG A O 1
ATOM 709 N N . GLY A 1 90 ? 6.141 0.229 14.138 1.00 88.88 90 GLY A N 1
ATOM 710 C CA . GLY A 1 90 ? 5.949 1.426 14.963 1.00 88.88 90 GLY A CA 1
ATOM 711 C C . GLY A 1 90 ? 4.902 2.418 14.448 1.00 88.88 90 GLY A C 1
ATOM 712 O O . GLY A 1 90 ? 4.744 3.463 15.070 1.00 88.88 90 GLY A O 1
ATOM 713 N N . VAL A 1 91 ? 4.176 2.096 13.368 1.00 93.12 91 VAL A N 1
ATOM 714 C CA . VAL A 1 91 ? 3.011 2.878 12.925 1.00 93.12 91 VAL A CA 1
ATOM 715 C C . VAL A 1 91 ? 1.712 2.122 13.206 1.00 93.12 91 VAL A C 1
ATOM 717 O O . VAL A 1 91 ? 1.606 0.923 12.944 1.00 93.12 91 VAL A O 1
ATOM 720 N N . ALA A 1 92 ? 0.728 2.830 13.749 1.00 94.94 92 ALA A N 1
ATOM 721 C CA . ALA A 1 92 ? -0.630 2.339 13.960 1.00 94.94 92 ALA A CA 1
ATOM 722 C C . ALA A 1 92 ? -1.628 3.405 13.508 1.00 94.94 92 ALA A C 1
ATOM 724 O O . ALA A 1 92 ? -1.328 4.596 13.580 1.00 94.94 92 ALA A O 1
ATOM 725 N N . PHE A 1 93 ? -2.803 2.976 13.062 1.00 95.12 93 PHE A N 1
ATOM 726 C CA . PHE A 1 93 ? -3.866 3.876 12.624 1.00 95.12 93 PHE A CA 1
ATOM 727 C C . PHE A 1 93 ? -5.185 3.570 13.339 1.00 95.12 93 PHE A C 1
ATOM 729 O O . PHE A 1 93 ? -5.443 2.421 13.698 1.00 95.12 93 PHE A O 1
ATOM 736 N N . GLU A 1 94 ? -6.016 4.589 13.553 1.00 94.31 94 GLU A N 1
ATOM 737 C CA . GLU A 1 94 ? -7.301 4.438 14.251 1.00 94.31 94 GLU A CA 1
ATOM 738 C C . GLU A 1 94 ? -8.505 4.361 13.312 1.00 94.31 94 GLU A C 1
ATOM 740 O O . GLU A 1 94 ? -9.408 3.573 13.580 1.00 94.31 94 GLU A O 1
ATOM 745 N N . ASN A 1 95 ? -8.521 5.125 12.212 1.00 94.00 95 ASN A N 1
ATOM 746 C CA . ASN A 1 95 ? -9.689 5.263 11.335 1.00 94.00 95 ASN A CA 1
ATOM 747 C C . ASN A 1 95 ? -9.523 4.527 10.006 1.00 94.00 95 ASN A C 1
ATOM 749 O O . ASN A 1 95 ? -10.353 3.688 9.671 1.00 94.00 95 ASN A O 1
ATOM 753 N N . ASN A 1 96 ? -8.485 4.850 9.234 1.00 93.75 96 ASN A N 1
ATOM 754 C CA . ASN A 1 96 ? -8.275 4.253 7.916 1.00 93.75 96 ASN A CA 1
ATOM 755 C C . ASN A 1 96 ? -6.788 4.172 7.563 1.00 93.75 96 ASN A C 1
ATOM 757 O O . ASN A 1 96 ? -6.016 5.090 7.850 1.00 93.75 96 ASN A O 1
ATOM 761 N N . ALA A 1 97 ? -6.406 3.110 6.861 1.00 97.38 97 ALA A N 1
ATOM 762 C CA . ALA A 1 97 ? -5.145 3.050 6.142 1.00 97.38 97 ALA A CA 1
ATOM 763 C C . ALA A 1 97 ? -5.390 2.721 4.670 1.00 97.38 97 ALA A C 1
ATOM 765 O O . ALA A 1 97 ? -5.902 1.655 4.331 1.00 97.38 97 ALA A O 1
ATOM 766 N N . LEU A 1 98 ? -4.961 3.626 3.795 1.00 98.44 98 LEU A N 1
ATOM 767 C CA . LEU A 1 98 ? -5.015 3.466 2.350 1.00 98.44 98 LEU A CA 1
ATOM 768 C C . LEU A 1 98 ? -3.611 3.213 1.801 1.00 98.44 98 LEU A C 1
ATOM 770 O O . LEU A 1 98 ? -2.717 4.053 1.926 1.00 98.44 98 LEU A O 1
ATOM 774 N N . ILE A 1 99 ? -3.432 2.069 1.146 1.00 98.50 99 ILE A N 1
ATOM 775 C CA . ILE A 1 99 ? -2.234 1.752 0.367 1.00 98.50 99 ILE A CA 1
ATOM 776 C C . ILE A 1 99 ? -2.605 1.793 -1.115 1.00 98.50 99 ILE A C 1
ATOM 778 O O . ILE A 1 99 ? -3.307 0.914 -1.615 1.00 98.50 99 ILE A O 1
ATOM 782 N N . GLU A 1 100 ? -2.123 2.811 -1.821 1.00 98.75 100 GLU A N 1
ATOM 783 C CA . GLU A 1 100 ? -2.417 3.067 -3.228 1.00 98.75 100 GLU A CA 1
ATOM 784 C C . GLU A 1 100 ? -1.156 2.915 -4.093 1.00 98.75 100 GLU A C 1
ATOM 786 O O . GLU A 1 100 ? -0.179 3.650 -3.949 1.00 98.75 100 GLU A O 1
ATOM 791 N N . LEU A 1 101 ? -1.178 1.960 -5.024 1.00 98.81 101 LEU A N 1
ATOM 792 C CA . LEU A 1 101 ? -0.088 1.664 -5.953 1.00 98.81 101 LEU A CA 1
ATOM 793 C C . LEU A 1 101 ? -0.590 1.809 -7.397 1.00 98.81 101 LEU A C 1
ATOM 795 O O . LEU A 1 101 ? -1.438 1.044 -7.851 1.00 98.81 101 LEU A O 1
ATOM 799 N N . LEU A 1 102 ? -0.047 2.776 -8.134 1.00 98.81 102 LEU A N 1
ATOM 800 C CA . LEU A 1 102 ? -0.483 3.135 -9.487 1.00 98.81 102 LEU A CA 1
ATOM 801 C C . LEU A 1 102 ? 0.681 2.982 -10.469 1.00 98.81 102 LEU A C 1
ATOM 803 O O . LEU A 1 102 ? 1.683 3.682 -10.362 1.00 98.81 102 LEU A O 1
ATOM 807 N N . GLY A 1 103 ? 0.598 2.072 -11.434 1.00 98.50 103 GLY A N 1
ATOM 808 C CA . GLY A 1 103 ? 1.674 1.854 -12.406 1.00 98.50 103 GLY A CA 1
ATOM 809 C C . GLY A 1 103 ? 2.995 1.390 -11.774 1.00 98.50 103 GLY A C 1
ATOM 810 O O . GLY A 1 103 ? 4.066 1.670 -12.316 1.00 98.50 103 GLY A O 1
ATOM 811 N N . VAL A 1 104 ? 2.945 0.733 -10.608 1.00 98.56 104 VAL A N 1
ATOM 812 C CA . VAL A 1 104 ? 4.136 0.282 -9.872 1.00 98.56 104 VAL A CA 1
ATOM 813 C C . VAL A 1 104 ? 4.605 -1.065 -10.402 1.00 98.56 104 VAL A C 1
ATOM 815 O O . VAL A 1 104 ? 3.826 -2.007 -10.487 1.00 98.56 104 VAL A O 1
ATOM 818 N N . ARG A 1 105 ? 5.894 -1.192 -10.724 1.00 98.12 105 ARG A N 1
ATOM 819 C CA . ARG A 1 105 ? 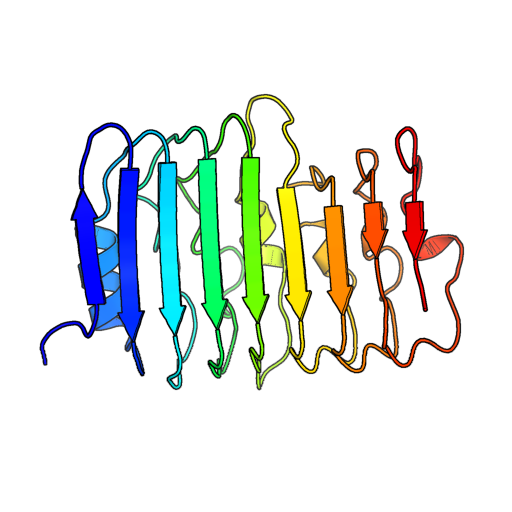6.495 -2.460 -11.172 1.00 98.12 105 ARG A CA 1
ATOM 820 C C . ARG A 1 105 ? 7.454 -3.000 -10.124 1.00 98.12 105 ARG A C 1
ATOM 822 O O . ARG A 1 105 ? 8.359 -2.283 -9.713 1.00 98.12 105 ARG A O 1
ATOM 829 N N . VAL A 1 106 ? 7.315 -4.274 -9.761 1.00 97.44 106 VAL A N 1
ATOM 830 C CA . VAL A 1 106 ? 8.220 -4.958 -8.821 1.00 97.44 106 VAL A CA 1
ATOM 831 C C . VAL A 1 106 ? 8.975 -6.069 -9.551 1.00 97.44 106 VAL A C 1
ATOM 833 O O . VAL A 1 106 ? 8.357 -6.995 -10.076 1.00 97.44 106 VAL A O 1
ATOM 836 N N . ARG A 1 107 ? 10.309 -5.979 -9.628 1.00 96.12 107 ARG A N 1
ATOM 837 C CA . ARG A 1 107 ? 11.124 -6.869 -10.479 1.00 96.12 107 ARG A CA 1
ATOM 838 C C . ARG A 1 107 ? 11.341 -8.256 -9.884 1.00 96.12 107 ARG A C 1
ATOM 840 O O . ARG A 1 107 ? 11.357 -9.230 -10.629 1.00 96.12 107 ARG A O 1
ATOM 847 N N . ARG A 1 108 ? 11.524 -8.360 -8.566 1.00 94.12 108 ARG A N 1
ATOM 848 C CA . ARG A 1 108 ? 11.866 -9.619 -7.879 1.00 94.12 108 ARG A CA 1
ATOM 849 C C . ARG A 1 108 ? 10.684 -10.263 -7.155 1.00 94.12 108 ARG A C 1
ATOM 851 O O . ARG A 1 108 ? 10.873 -11.088 -6.269 1.00 94.12 108 ARG A O 1
ATOM 858 N N . GLY A 1 109 ? 9.471 -9.931 -7.594 1.00 90.38 109 GLY A N 1
ATOM 859 C CA . GLY A 1 109 ? 8.232 -10.491 -7.070 1.00 90.38 109 GLY A CA 1
ATOM 860 C C . GLY A 1 109 ? 7.641 -9.683 -5.919 1.00 90.38 109 GLY A C 1
ATOM 861 O O . GLY A 1 109 ? 8.319 -8.921 -5.233 1.00 90.38 109 GLY A O 1
ATOM 862 N N . TRP A 1 110 ? 6.335 -9.846 -5.743 1.00 94.00 110 TRP A N 1
ATOM 863 C CA . TRP A 1 110 ? 5.566 -9.176 -4.704 1.00 94.00 110 TRP A CA 1
ATOM 864 C C . TRP A 1 110 ? 5.687 -9.945 -3.387 1.00 94.00 110 TRP A C 1
ATOM 866 O O . TRP A 1 110 ? 5.552 -11.166 -3.374 1.00 94.00 110 TRP A O 1
ATOM 876 N N . ASN A 1 111 ? 5.940 -9.222 -2.297 1.00 93.06 111 ASN A N 1
ATOM 877 C CA . ASN A 1 111 ? 5.961 -9.742 -0.932 1.00 93.06 111 ASN A CA 1
ATOM 878 C C . ASN A 1 111 ? 5.063 -8.850 -0.079 1.00 93.06 111 ASN A C 1
ATOM 880 O O . ASN A 1 111 ? 5.316 -7.651 0.040 1.00 93.06 111 ASN A O 1
ATOM 884 N N . TRP A 1 112 ? 4.026 -9.436 0.502 1.00 94.88 112 TRP A N 1
ATOM 885 C CA . TRP A 1 112 ? 3.002 -8.721 1.259 1.00 94.88 112 TRP A CA 1
ATOM 886 C C . TRP A 1 112 ? 3.212 -8.826 2.767 1.00 94.88 112 TRP A C 1
ATOM 888 O O . TRP A 1 112 ? 2.632 -8.049 3.519 1.00 94.88 112 TRP A O 1
ATOM 898 N N . THR A 1 113 ? 4.080 -9.743 3.208 1.00 94.31 113 THR A N 1
ATOM 899 C CA . THR A 1 113 ? 4.366 -10.000 4.629 1.00 94.31 113 THR A CA 1
ATOM 900 C C . THR A 1 113 ? 4.706 -8.729 5.422 1.00 94.31 113 THR A C 1
ATOM 902 O O . THR A 1 113 ? 4.213 -8.593 6.537 1.00 94.31 113 THR A O 1
ATOM 905 N N . PRO A 1 114 ? 5.470 -7.748 4.901 1.00 95.19 114 PRO A N 1
ATOM 906 C CA . PRO A 1 114 ? 5.769 -6.533 5.662 1.00 95.19 114 PRO A CA 1
ATOM 907 C C . PRO A 1 114 ? 4.537 -5.712 6.071 1.00 95.19 114 PRO A C 1
ATOM 909 O O . PRO A 1 114 ? 4.593 -5.006 7.078 1.00 95.19 114 PRO A O 1
ATOM 912 N N . LEU A 1 115 ? 3.418 -5.822 5.350 1.00 95.06 115 LEU A N 1
ATOM 913 C CA . LEU A 1 115 ? 2.166 -5.139 5.691 1.00 95.06 115 LEU A CA 1
ATOM 914 C C . LEU A 1 115 ? 1.437 -5.768 6.892 1.00 95.06 115 LEU A C 1
ATOM 916 O O . LEU A 1 115 ? 0.501 -5.167 7.399 1.00 95.06 115 LEU A O 1
ATOM 920 N N . GLU A 1 116 ? 1.865 -6.931 7.392 1.00 94.50 116 GLU A N 1
ATOM 921 C CA . GLU A 1 116 ? 1.352 -7.554 8.632 1.00 94.50 116 GLU A CA 1
ATOM 922 C C . GLU A 1 116 ? 1.562 -6.669 9.876 1.00 94.50 116 GLU A C 1
ATOM 924 O O . GLU A 1 116 ? 0.851 -6.777 10.878 1.00 94.50 116 GLU A O 1
ATOM 929 N N . TYR A 1 117 ? 2.536 -5.758 9.803 1.00 94.19 117 TYR A N 1
ATOM 930 C CA . TYR A 1 117 ? 2.866 -4.818 10.873 1.00 94.19 117 TYR A CA 1
ATOM 931 C C . TYR A 1 117 ? 1.992 -3.561 10.888 1.00 94.19 117 TYR A C 1
ATOM 933 O O . TYR A 1 117 ? 2.094 -2.789 11.837 1.00 94.19 117 TYR A O 1
ATOM 941 N N . LEU A 1 118 ? 1.138 -3.350 9.882 1.00 92.81 118 LEU A N 1
ATOM 942 C CA . LEU A 1 118 ? 0.131 -2.292 9.925 1.00 92.81 118 LEU A CA 1
ATOM 943 C C . LEU A 1 118 ? -0.931 -2.663 10.957 1.00 92.81 118 LEU A C 1
ATOM 945 O O . LEU A 1 118 ? -1.749 -3.549 10.719 1.00 92.81 118 LEU A O 1
ATOM 949 N N . LYS A 1 119 ? -0.895 -2.011 12.120 1.00 91.12 119 LYS A N 1
ATOM 950 C CA . LYS A 1 119 ? -1.824 -2.289 13.217 1.00 91.12 119 LYS A CA 1
ATOM 951 C C . LYS A 1 119 ? -2.967 -1.279 13.246 1.00 91.12 119 LYS A C 1
ATOM 953 O O . LYS A 1 119 ? -2.726 -0.074 13.222 1.00 91.12 119 LYS A O 1
ATOM 958 N N . SER A 1 120 ? -4.185 -1.799 13.384 1.00 90.56 120 SER A N 1
ATOM 959 C CA . SER A 1 120 ? -5.373 -1.037 13.762 1.00 90.56 120 SER A CA 1
ATOM 960 C C . SER A 1 120 ? -5.853 -1.496 15.142 1.00 90.56 120 SER A C 1
ATOM 962 O O . SER A 1 120 ? -6.432 -2.580 15.247 1.00 90.56 120 SER A O 1
ATOM 964 N N . PRO A 1 121 ? -5.606 -0.723 16.216 1.00 86.56 121 PRO A N 1
ATOM 965 C CA . PRO A 1 121 ? -6.040 -1.084 17.567 1.00 86.56 121 PRO A CA 1
ATOM 966 C C . PRO A 1 121 ? -7.560 -1.237 17.705 1.00 86.56 121 PRO A C 1
ATOM 968 O O . PRO A 1 121 ? -8.021 -2.023 18.527 1.00 86.56 121 PRO A O 1
ATOM 971 N N . ASN A 1 122 ? -8.326 -0.511 16.886 1.00 86.00 122 ASN A N 1
ATOM 972 C CA . ASN A 1 122 ? -9.788 -0.477 16.941 1.00 86.00 122 ASN A CA 1
ATOM 973 C C . ASN A 1 122 ? -10.453 -1.437 15.940 1.00 86.00 122 ASN A C 1
ATOM 975 O O . ASN A 1 122 ? -11.675 -1.433 15.820 1.00 86.00 122 ASN A O 1
ATOM 979 N N . GLY A 1 123 ? -9.672 -2.232 15.199 1.00 79.56 123 GLY A N 1
ATOM 980 C CA . GLY A 1 123 ? -10.208 -3.141 14.181 1.00 79.56 123 GLY A CA 1
ATOM 981 C C . GLY A 1 123 ? -10.715 -2.441 12.916 1.00 79.56 123 GLY A C 1
ATOM 982 O O . GLY A 1 123 ? -11.450 -3.036 12.136 1.00 79.56 123 GLY A O 1
ATOM 983 N N . THR A 1 124 ? -10.346 -1.178 12.689 1.00 84.88 124 THR A N 1
ATOM 984 C CA . THR A 1 124 ? -10.642 -0.491 11.427 1.00 84.88 124 THR A CA 1
ATOM 985 C C . THR A 1 124 ? -9.854 -1.094 10.268 1.00 84.88 124 THR A C 1
ATOM 987 O O . THR A 1 124 ? -8.705 -1.520 10.415 1.00 84.88 124 THR A O 1
ATOM 990 N N . GLY A 1 125 ? -10.509 -1.169 9.111 1.00 87.56 125 GLY A N 1
ATOM 991 C CA . GLY A 1 125 ? -9.981 -1.870 7.954 1.00 87.56 125 GLY A CA 1
ATOM 992 C C . GLY A 1 125 ? -8.930 -1.091 7.179 1.00 87.56 125 GLY A C 1
ATOM 993 O O . GLY A 1 125 ? -8.880 0.136 7.183 1.00 87.56 125 GLY A O 1
ATOM 994 N N . VAL A 1 126 ? -8.116 -1.848 6.454 1.00 96.19 126 VAL A N 1
ATOM 995 C CA . VAL A 1 126 ? -7.197 -1.352 5.433 1.00 96.19 126 VAL A CA 1
ATOM 996 C C . VAL A 1 126 ? -7.859 -1.413 4.063 1.00 96.19 126 VAL A C 1
ATOM 998 O O . VAL A 1 126 ? -8.529 -2.391 3.710 1.00 96.19 126 VAL A O 1
ATOM 1001 N N . GLU A 1 127 ? -7.612 -0.382 3.263 1.00 98.00 127 GLU A N 1
ATOM 1002 C CA . GLU A 1 127 ? -7.901 -0.364 1.838 1.00 98.00 127 GLU A CA 1
ATOM 1003 C C . GLU A 1 127 ? -6.617 -0.560 1.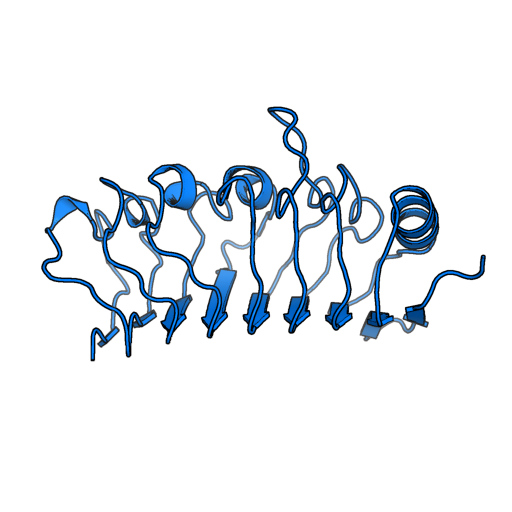026 1.00 98.00 127 GLU A C 1
ATOM 1005 O O . GLU A 1 127 ? -5.655 0.203 1.140 1.00 98.00 127 GLU A O 1
ATOM 1010 N N . ILE A 1 128 ? -6.612 -1.566 0.152 1.00 98.50 128 ILE A N 1
ATOM 1011 C CA . ILE A 1 128 ? -5.518 -1.830 -0.785 1.00 98.50 128 ILE A CA 1
ATOM 1012 C C . ILE A 1 128 ? -6.005 -1.543 -2.205 1.00 98.50 128 ILE A C 1
ATOM 1014 O O . ILE A 1 128 ? -6.943 -2.184 -2.688 1.00 98.50 128 ILE A O 1
ATOM 1018 N N . ARG A 1 129 ? -5.355 -0.600 -2.894 1.00 98.75 129 ARG A N 1
ATOM 1019 C CA . ARG A 1 129 ? -5.669 -0.216 -4.276 1.00 98.75 129 ARG A CA 1
ATOM 1020 C C . ARG A 1 129 ? -4.447 -0.368 -5.168 1.00 98.75 129 ARG A C 1
ATOM 1022 O O . ARG A 1 129 ? -3.440 0.303 -4.975 1.00 98.75 129 ARG A O 1
ATOM 1029 N N . LEU A 1 130 ? -4.544 -1.253 -6.152 1.00 98.69 130 LEU A N 1
ATOM 1030 C CA . LEU A 1 130 ? -3.551 -1.463 -7.195 1.00 98.69 130 LEU A CA 1
ATOM 1031 C C . LEU A 1 130 ? -4.172 -1.162 -8.556 1.00 98.69 130 LEU A C 1
ATOM 1033 O O . LEU A 1 130 ? -5.223 -1.699 -8.904 1.00 98.69 130 LEU A O 1
ATOM 1037 N N . GLU A 1 131 ? -3.480 -0.371 -9.362 1.00 98.75 131 GLU A N 1
ATOM 1038 C CA . GLU A 1 131 ? -3.850 -0.096 -10.749 1.00 98.75 131 GLU A CA 1
ATOM 1039 C C . GLU A 1 131 ? -2.609 -0.183 -11.633 1.00 98.75 131 GLU A C 1
ATOM 1041 O O . GLU A 1 131 ? -1.559 0.356 -11.281 1.00 98.75 131 GLU A O 1
ATOM 1046 N N . GLY A 1 132 ? -2.674 -0.886 -12.765 1.00 98.44 132 GLY A N 1
ATOM 1047 C CA . GLY A 1 132 ? -1.569 -0.888 -13.733 1.00 98.44 132 GLY A CA 1
ATOM 1048 C C . GLY A 1 132 ? -0.258 -1.510 -13.224 1.00 98.44 132 GLY A C 1
ATOM 1049 O O . GLY A 1 132 ? 0.810 -1.221 -13.765 1.00 98.44 132 GLY A O 1
ATOM 1050 N N . CYS A 1 133 ? -0.292 -2.334 -12.170 1.00 98.25 133 CYS A N 1
ATOM 1051 C CA . CYS A 1 133 ? 0.913 -2.763 -11.444 1.00 98.25 133 CYS A CA 1
ATOM 1052 C C . CYS A 1 133 ? 1.607 -4.011 -12.028 1.00 98.25 133 CYS A C 1
ATOM 1054 O O . CYS A 1 133 ? 2.643 -4.459 -11.535 1.00 98.25 133 CYS A O 1
ATOM 1056 N N . GLY A 1 134 ? 1.045 -4.624 -13.075 1.00 95.62 134 GLY A N 1
ATOM 1057 C CA . GLY A 1 134 ? 1.606 -5.848 -13.667 1.00 95.62 134 GLY A CA 1
ATOM 1058 C C . GLY A 1 134 ? 1.703 -7.031 -12.687 1.00 95.62 134 GLY A C 1
ATOM 1059 O O . GLY A 1 134 ? 2.557 -7.906 -12.852 1.00 95.62 134 GLY A O 1
ATOM 1060 N N . LEU A 1 135 ? 0.864 -7.047 -11.647 1.00 96.62 135 LEU A N 1
ATOM 1061 C CA . LEU A 1 135 ? 0.734 -8.131 -10.678 1.00 96.62 135 LEU A CA 1
ATOM 1062 C C . LEU A 1 135 ? 0.092 -9.362 -11.341 1.00 96.62 135 LEU A C 1
ATOM 1064 O O . LEU A 1 135 ? -1.113 -9.563 -11.260 1.00 96.62 135 LEU A O 1
ATOM 1068 N N . ARG A 1 136 ? 0.906 -10.218 -11.970 1.00 95.94 136 ARG A N 1
ATOM 1069 C CA . ARG A 1 136 ? 0.418 -11.436 -12.651 1.00 95.94 136 ARG A CA 1
ATOM 1070 C C . ARG A 1 136 ? -0.148 -12.494 -11.703 1.00 95.94 136 ARG A C 1
ATOM 1072 O O . ARG A 1 136 ? -1.037 -13.253 -12.076 1.00 95.94 136 ARG A O 1
ATOM 1079 N N . ARG A 1 137 ? 0.367 -12.565 -10.475 1.00 95.38 137 ARG A N 1
ATOM 1080 C CA . ARG A 1 137 ? -0.073 -13.517 -9.452 1.00 95.38 137 ARG A CA 1
ATOM 1081 C C . ARG A 1 137 ? -0.136 -12.835 -8.098 1.00 95.38 137 ARG A C 1
ATOM 1083 O O . ARG A 1 137 ? 0.863 -12.272 -7.659 1.00 95.38 137 ARG A O 1
ATOM 1090 N N . LEU A 1 138 ? -1.264 -12.978 -7.414 1.00 96.44 138 LEU A N 1
ATOM 1091 C CA . LEU A 1 138 ? -1.400 -12.606 -6.011 1.00 96.44 138 LEU A CA 1
ATOM 1092 C C . LEU A 1 138 ? -0.989 -13.805 -5.154 1.00 96.44 138 LEU A C 1
ATOM 1094 O O . LEU A 1 138 ? -1.614 -14.861 -5.210 1.00 96.44 138 LEU A O 1
ATOM 1098 N N . SER A 1 139 ? 0.110 -13.699 -4.420 1.00 95.12 139 SER A N 1
ATOM 1099 C CA . SER A 1 139 ? 0.646 -14.793 -3.609 1.00 95.12 139 SER A CA 1
ATOM 1100 C C . SER A 1 139 ? -0.145 -15.000 -2.310 1.00 95.12 139 SER A C 1
ATOM 1102 O O . SER A 1 139 ? -0.872 -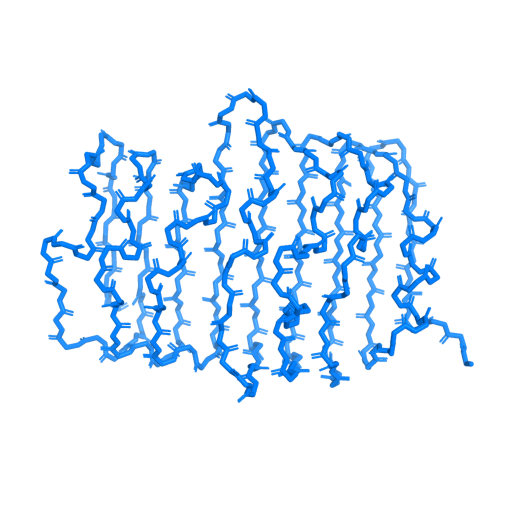14.129 -1.842 1.00 95.12 139 SER A O 1
ATOM 1104 N N . SER A 1 140 ? -0.037 -16.195 -1.725 1.00 94.81 140 SER A N 1
ATOM 1105 C CA . SER A 1 140 ? -0.821 -16.596 -0.545 1.00 94.81 140 SER A CA 1
ATOM 1106 C C . SER A 1 140 ? -0.421 -15.885 0.750 1.00 94.81 140 SER A C 1
ATOM 1108 O O . SER A 1 140 ? -1.126 -16.004 1.745 1.00 94.81 140 SER A O 1
ATOM 1110 N N . ASP A 1 141 ? 0.722 -15.201 0.776 1.00 95.06 141 ASP A N 1
ATOM 1111 C CA . ASP A 1 141 ? 1.141 -14.337 1.883 1.00 95.06 141 ASP A CA 1
ATOM 1112 C C . ASP A 1 141 ? 0.345 -13.027 1.935 1.00 95.06 141 ASP A C 1
ATOM 1114 O O . ASP A 1 141 ? 0.376 -12.365 2.966 1.00 95.06 141 ASP A O 1
ATOM 1118 N N . PHE A 1 142 ? -0.430 -12.695 0.894 1.00 96.75 142 PHE A N 1
ATOM 1119 C CA . PHE A 1 142 ? -1.341 -11.548 0.915 1.00 96.75 142 PHE A CA 1
ATOM 1120 C C . PHE A 1 142 ? -2.315 -11.591 2.096 1.00 96.75 142 PHE A C 1
ATOM 1122 O O . PHE A 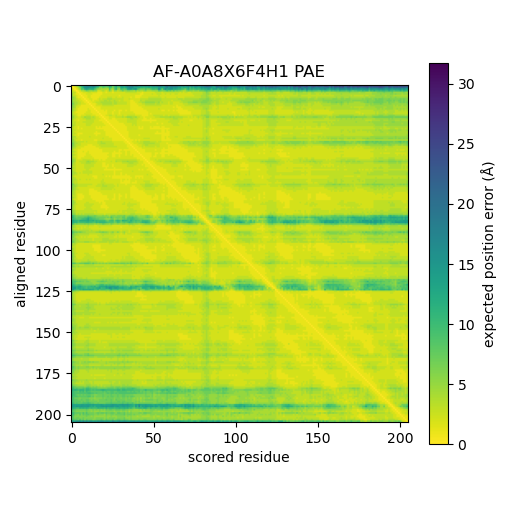1 142 ? -2.585 -10.559 2.694 1.00 96.75 142 PHE A O 1
ATOM 1129 N N . LYS A 1 143 ? -2.728 -12.786 2.536 1.00 95.81 143 LYS A N 1
ATOM 1130 C CA . LYS A 1 143 ? -3.597 -12.978 3.709 1.00 95.81 143 LYS A CA 1
ATOM 1131 C C . LYS A 1 143 ? -3.041 -12.399 5.017 1.00 95.81 143 LYS A C 1
ATOM 1133 O O . LYS A 1 143 ? -3.757 -12.359 6.004 1.00 95.81 143 LYS A O 1
ATOM 1138 N N . LYS A 1 144 ? -1.752 -12.046 5.058 1.00 94.94 144 LYS A N 1
ATOM 1139 C CA . LYS A 1 144 ? -1.091 -11.469 6.233 1.00 94.94 144 LYS A CA 1
ATOM 1140 C C . LYS A 1 144 ? -1.240 -9.954 6.327 1.00 94.94 144 LYS A C 1
ATOM 1142 O O . LYS A 1 144 ? -0.903 -9.392 7.362 1.00 94.94 144 LYS A O 1
ATOM 1147 N N . VAL A 1 145 ? -1.668 -9.284 5.254 1.00 95.31 145 VAL A N 1
ATOM 1148 C CA . VAL A 1 145 ? -1.814 -7.822 5.233 1.00 95.31 145 VAL A CA 1
ATOM 1149 C C . VAL A 1 145 ? -2.690 -7.388 6.403 1.00 95.31 145 VAL A C 1
ATOM 1151 O O . VAL A 1 145 ? -3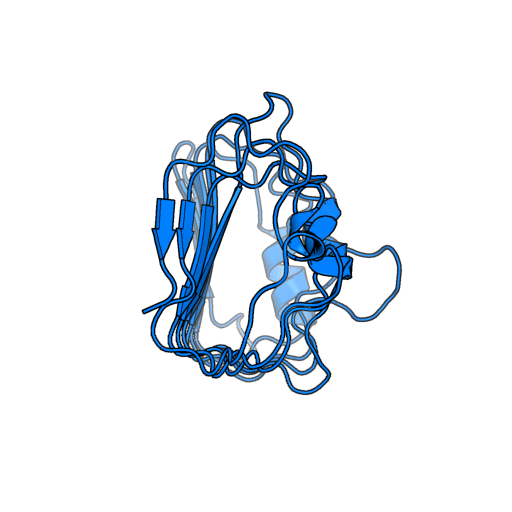.788 -7.914 6.573 1.00 95.31 145 VAL A O 1
ATOM 1154 N N . ALA A 1 146 ? -2.173 -6.450 7.200 1.00 94.44 146 ALA A N 1
ATOM 1155 C CA . ALA A 1 146 ? -2.858 -5.868 8.349 1.00 94.44 146 ALA A CA 1
ATOM 1156 C C . ALA A 1 146 ? -3.469 -6.896 9.315 1.00 94.44 146 ALA A C 1
ATOM 1158 O O . ALA A 1 146 ? -4.512 -6.640 9.908 1.00 94.44 146 ALA A O 1
ATOM 1159 N N . ASP A 1 147 ? -2.834 -8.067 9.451 1.00 92.75 147 ASP A N 1
ATOM 1160 C CA . ASP A 1 147 ? -3.297 -9.139 10.343 1.00 92.75 147 ASP A CA 1
ATOM 1161 C C . ASP A 1 147 ? -4.735 -9.613 10.043 1.00 92.75 147 ASP A C 1
ATOM 1163 O O . ASP A 1 147 ? -5.452 -10.060 10.929 1.00 92.75 147 ASP A O 1
ATOM 1167 N N . GLY A 1 148 ? -5.171 -9.486 8.785 1.00 93.06 148 GLY A N 1
ATOM 1168 C CA . GLY A 1 148 ? -6.524 -9.844 8.358 1.00 93.06 148 GLY A CA 1
ATOM 1169 C C . GLY A 1 148 ? -7.513 -8.672 8.291 1.00 93.06 148 GLY A C 1
ATOM 1170 O O . GLY A 1 148 ? -8.547 -8.801 7.639 1.00 93.06 148 GLY A O 1
ATOM 1171 N N . ASN A 1 149 ? -7.184 -7.505 8.857 1.00 93.38 149 ASN A N 1
ATOM 1172 C CA . ASN A 1 149 ? -8.079 -6.341 8.906 1.00 93.38 149 ASN A CA 1
ATOM 1173 C C . ASN A 1 149 ? -8.099 -5.574 7.574 1.00 93.38 149 ASN A C 1
ATOM 1175 O O . ASN A 1 149 ? -7.675 -4.422 7.488 1.00 93.38 149 ASN A O 1
ATOM 1179 N N . VAL A 1 150 ? -8.572 -6.211 6.505 1.00 95.56 150 VAL A N 1
ATOM 1180 C CA . VAL A 1 150 ? -8.694 -5.616 5.167 1.00 95.56 150 VAL A CA 1
ATOM 1181 C C . VAL A 1 150 ? -10.164 -5.551 4.774 1.00 95.56 150 VAL A C 1
ATOM 1183 O O . VAL A 1 150 ? -10.823 -6.579 4.663 1.00 95.56 150 VAL A O 1
ATOM 1186 N N . GLN A 1 151 ? -10.662 -4.342 4.505 1.00 96.00 151 GLN A N 1
ATOM 1187 C CA . GLN A 1 151 ? -12.064 -4.105 4.135 1.00 96.00 151 GLN A CA 1
ATOM 1188 C C . GLN A 1 151 ? -12.265 -3.963 2.629 1.00 96.00 151 GLN A C 1
ATOM 1190 O O . GLN A 1 151 ? -13.298 -4.368 2.095 1.00 96.00 151 GLN A O 1
ATOM 1195 N N . THR A 1 152 ? -11.284 -3.403 1.924 1.00 97.62 152 THR A N 1
ATOM 1196 C CA . THR A 1 152 ? -11.369 -3.221 0.475 1.00 97.62 152 THR A CA 1
ATOM 1197 C C . THR A 1 152 ? -10.091 -3.686 -0.189 1.00 97.62 152 THR A C 1
ATOM 1199 O O . THR A 1 152 ? -8.998 -3.222 0.136 1.00 97.62 152 THR A O 1
ATOM 1202 N N . VAL A 1 153 ? -10.244 -4.549 -1.190 1.00 98.25 153 VAL A N 1
ATOM 1203 C CA . VAL A 1 153 ? -9.176 -4.869 -2.135 1.00 98.25 153 VAL A CA 1
ATOM 1204 C C . VAL A 1 153 ? -9.653 -4.524 -3.533 1.00 98.25 153 VAL A C 1
ATOM 1206 O O . VAL A 1 153 ? -10.613 -5.106 -4.034 1.00 98.25 153 VAL A O 1
ATOM 1209 N N . SER A 1 154 ? -8.956 -3.588 -4.170 1.00 98.50 154 SER A N 1
ATOM 1210 C CA . SER A 1 154 ? -9.145 -3.237 -5.573 1.00 98.50 154 SER A CA 1
ATOM 1211 C C . SER A 1 154 ? -7.843 -3.473 -6.327 1.00 98.50 154 SER A C 1
ATOM 1213 O O . SER A 1 154 ? -6.846 -2.810 -6.057 1.00 98.50 154 SER A O 1
ATOM 1215 N N . ILE A 1 155 ? -7.824 -4.423 -7.258 1.00 98.44 155 ILE A N 1
ATOM 1216 C CA . ILE A 1 155 ? -6.677 -4.699 -8.130 1.00 98.44 155 ILE A CA 1
ATOM 1217 C C . ILE A 1 155 ? -7.181 -4.609 -9.561 1.00 98.44 155 ILE A C 1
ATOM 1219 O O . ILE A 1 155 ? -7.876 -5.501 -10.029 1.00 98.44 155 ILE A O 1
ATOM 1223 N N . SER A 1 156 ? -6.823 -3.550 -10.273 1.00 98.38 156 SER A N 1
ATOM 1224 C CA . SER A 1 156 ? -7.310 -3.289 -11.625 1.00 98.38 156 SER A CA 1
ATOM 1225 C C . SER A 1 156 ? -6.175 -3.178 -12.635 1.00 98.38 156 SER A C 1
ATOM 1227 O O . SER A 1 156 ? -5.047 -2.818 -12.282 1.00 98.38 156 SER A O 1
ATOM 1229 N N . ASP A 1 157 ? -6.457 -3.543 -13.888 1.00 97.94 157 ASP A N 1
ATOM 1230 C CA . ASP A 1 157 ? -5.530 -3.417 -15.027 1.00 97.94 157 ASP A CA 1
ATOM 1231 C C . ASP A 1 157 ? -4.104 -3.928 -14.731 1.00 97.94 157 ASP A C 1
ATOM 1233 O O . ASP A 1 157 ? -3.088 -3.364 -15.130 1.00 97.94 157 ASP A O 1
ATOM 1237 N N . SER A 1 158 ? -3.999 -4.997 -13.942 1.00 97.88 158 SER A N 1
ATOM 1238 C CA . SER A 1 158 ? -2.713 -5.478 -13.425 1.00 97.88 158 SER A CA 1
ATOM 1239 C C . SER A 1 158 ? -2.281 -6.792 -14.061 1.00 97.88 158 SER A C 1
ATOM 1241 O O . SER A 1 158 ? -1.237 -7.330 -13.698 1.00 97.88 158 SER A O 1
ATOM 1243 N N . ARG A 1 159 ? -3.036 -7.277 -15.058 1.00 97.00 159 ARG A N 1
ATOM 1244 C CA . ARG A 1 159 ? -2.812 -8.568 -15.730 1.00 97.00 159 ARG A CA 1
ATOM 1245 C C . ARG A 1 159 ? -2.797 -9.731 -14.736 1.00 97.00 159 ARG A C 1
ATOM 1247 O O . ARG A 1 159 ? -2.029 -10.670 -14.904 1.00 97.00 159 ARG A O 1
ATOM 1254 N N . LEU A 1 160 ? -3.602 -9.645 -13.677 1.00 97.38 160 LEU A N 1
ATOM 1255 C CA . LEU A 1 160 ? -3.703 -10.702 -12.678 1.00 97.38 160 LEU A CA 1
ATOM 1256 C C . LEU A 1 160 ? -4.310 -11.952 -13.323 1.00 97.38 160 LEU A C 1
ATOM 1258 O O . LEU A 1 160 ? -5.437 -11.914 -13.802 1.00 97.38 160 LEU A O 1
ATOM 1262 N N . GLU A 1 161 ? -3.553 -13.043 -13.347 1.00 96.44 161 GLU A N 1
ATOM 1263 C CA . GLU A 1 161 ? -3.925 -14.325 -13.962 1.00 96.44 161 GLU A CA 1
ATOM 1264 C C . GLU A 1 161 ? -4.311 -15.367 -12.905 1.00 96.44 161 GLU A C 1
ATOM 1266 O O . GLU A 1 161 ? -5.095 -16.276 -13.172 1.00 96.44 161 GLU A O 1
ATOM 1271 N N . MET A 1 162 ? -3.755 -15.249 -11.694 1.00 94.56 162 MET A N 1
ATOM 1272 C CA . MET A 1 162 ? -3.908 -16.251 -10.643 1.00 94.56 162 MET A CA 1
ATOM 1273 C C . MET A 1 162 ? -3.988 -15.628 -9.250 1.00 94.56 162 MET A C 1
ATOM 1275 O O . MET A 1 162 ? -3.131 -14.833 -8.854 1.00 94.56 162 MET A O 1
ATOM 1279 N N . ILE A 1 163 ? -4.960 -16.098 -8.471 1.00 95.50 163 ILE A N 1
ATOM 1280 C CA . ILE A 1 163 ? -5.035 -15.877 -7.028 1.00 95.50 163 ILE A CA 1
ATOM 1281 C C . ILE A 1 163 ? -4.427 -17.094 -6.327 1.00 95.50 163 ILE A C 1
ATOM 1283 O O . ILE A 1 163 ? -4.784 -18.242 -6.590 1.00 95.50 163 ILE A O 1
ATOM 1287 N N . GLY A 1 164 ? -3.454 -16.853 -5.455 1.00 93.12 164 GLY A N 1
ATOM 1288 C CA . GLY A 1 164 ? -2.838 -17.882 -4.633 1.00 93.12 164 GLY A CA 1
ATOM 1289 C C . GLY A 1 164 ? -3.843 -18.477 -3.653 1.00 93.12 164 GLY A C 1
ATOM 1290 O O . GLY A 1 164 ? -4.697 -17.777 -3.117 1.00 93.12 164 GLY A O 1
ATOM 1291 N N . SER A 1 165 ? -3.709 -19.777 -3.384 1.00 91.81 165 SER A N 1
ATOM 1292 C CA . SER A 1 165 ? -4.611 -20.489 -2.476 1.00 91.81 165 SER A CA 1
ATOM 1293 C C . SER A 1 165 ? -4.696 -19.791 -1.118 1.00 91.81 165 SER A C 1
ATOM 1295 O O . SER A 1 165 ? -3.684 -19.641 -0.429 1.00 91.81 165 SER A O 1
ATOM 1297 N N . GLY A 1 166 ? -5.905 -19.382 -0.735 1.00 93.00 166 GLY A N 1
ATOM 1298 C CA . GLY A 1 166 ? -6.167 -18.697 0.525 1.00 93.00 166 GLY A CA 1
ATOM 1299 C C . GLY A 1 166 ? -5.563 -17.297 0.645 1.00 93.00 166 GLY A C 1
ATOM 1300 O O . GLY A 1 166 ? -5.385 -16.840 1.770 1.00 93.00 166 GLY A O 1
ATOM 1301 N N . ALA A 1 167 ? -5.246 -16.616 -0.463 1.00 95.75 167 ALA A N 1
ATOM 1302 C CA . ALA A 1 167 ? -4.730 -15.241 -0.443 1.00 95.75 167 ALA A CA 1
ATOM 1303 C C . ALA A 1 167 ? -5.670 -14.252 0.269 1.00 95.75 167 ALA A C 1
ATOM 1305 O O . ALA A 1 167 ? -5.187 -13.289 0.848 1.00 95.75 167 ALA A O 1
ATOM 1306 N N . PHE A 1 168 ? -6.978 -14.521 0.275 1.00 96.25 168 PHE A N 1
ATOM 1307 C CA . PHE A 1 168 ? -7.988 -13.712 0.964 1.00 96.25 168 PHE A CA 1
ATOM 1308 C C . PHE A 1 168 ? -8.569 -14.399 2.213 1.00 96.25 168 PHE A C 1
ATOM 1310 O O . PHE A 1 168 ? -9.513 -13.900 2.812 1.00 96.25 168 PHE A O 1
ATOM 1317 N N . ALA A 1 169 ? -8.038 -15.557 2.623 1.00 94.00 169 ALA A N 1
ATOM 1318 C CA . ALA A 1 169 ? -8.685 -16.436 3.605 1.00 94.00 169 ALA A CA 1
ATOM 1319 C C . ALA A 1 169 ? -8.733 -15.903 5.049 1.00 94.00 169 ALA A C 1
ATOM 1321 O O . ALA A 1 169 ? -9.327 -16.575 5.887 1.00 94.00 169 ALA A O 1
ATOM 1322 N N . ALA A 1 170 ? -8.067 -14.783 5.337 1.00 93.88 170 ALA A N 1
ATOM 1323 C CA . ALA A 1 170 ? -8.029 -14.141 6.652 1.00 93.88 170 ALA A CA 1
ATOM 1324 C C . ALA A 1 170 ? -8.812 -12.815 6.700 1.00 93.88 170 ALA A C 1
ATOM 1326 O O . ALA A 1 170 ? -8.804 -12.155 7.728 1.00 93.88 170 ALA A O 1
ATOM 1327 N N . PHE A 1 171 ? -9.439 -12.397 5.593 1.00 94.75 171 PHE A N 1
ATOM 1328 C CA . PHE A 1 171 ? -10.146 -11.116 5.509 1.00 94.75 171 PHE A CA 1
ATOM 1329 C C . PHE A 1 171 ? -11.641 -11.301 5.765 1.00 94.75 171 PHE A C 1
ATOM 1331 O O . PHE A 1 171 ? -12.459 -11.150 4.856 1.00 94.75 171 PHE A O 1
ATOM 1338 N N . ASP A 1 172 ? -12.000 -11.685 6.986 1.00 92.12 172 ASP A N 1
ATOM 1339 C CA . ASP A 1 172 ? -13.403 -11.923 7.352 1.00 92.12 172 ASP A CA 1
ATOM 1340 C C . ASP A 1 172 ? -14.223 -10.609 7.373 1.00 92.12 172 ASP A C 1
ATOM 1342 O O . ASP A 1 172 ? -15.429 -10.616 7.114 1.00 92.12 172 ASP A O 1
ATOM 1346 N N . ASP A 1 173 ? -13.537 -9.467 7.518 1.00 92.19 173 ASP A N 1
ATOM 1347 C CA . ASP A 1 173 ? -14.102 -8.113 7.429 1.00 92.19 173 ASP A CA 1
ATOM 1348 C C . ASP A 1 173 ? -14.106 -7.516 6.008 1.00 92.19 173 ASP A C 1
ATOM 1350 O O . ASP A 1 173 ? -14.378 -6.328 5.826 1.00 92.19 173 ASP A O 1
ATOM 1354 N N . LEU A 1 174 ? -13.803 -8.311 4.973 1.00 95.44 174 LEU A N 1
ATOM 1355 C CA . LEU A 1 174 ? -13.773 -7.821 3.594 1.00 95.44 174 LEU A CA 1
ATOM 1356 C C . LEU A 1 174 ? -15.177 -7.419 3.125 1.00 95.44 174 LEU A C 1
ATOM 1358 O O . LEU A 1 174 ? -16.081 -8.249 3.062 1.00 95.44 174 LEU A O 1
ATOM 1362 N N . ILE A 1 175 ? -15.333 -6.161 2.715 1.00 96.12 175 ILE A N 1
ATOM 1363 C CA . ILE A 1 175 ? -16.589 -5.573 2.233 1.00 96.12 175 ILE A CA 1
ATOM 1364 C C . ILE A 1 175 ? -16.634 -5.558 0.704 1.00 96.12 175 ILE A C 1
ATOM 1366 O O . ILE A 1 175 ? -17.663 -5.896 0.108 1.00 96.12 175 ILE A O 1
ATOM 1370 N N . HIS A 1 176 ? -15.520 -5.174 0.071 1.00 97.38 176 HIS A N 1
ATOM 1371 C CA . HIS A 1 176 ? -15.416 -5.012 -1.378 1.00 97.38 176 HIS A CA 1
ATOM 1372 C C . HIS A 1 176 ? -14.196 -5.747 -1.938 1.00 97.38 176 HIS A C 1
ATOM 1374 O O . HIS A 1 176 ? -13.050 -5.452 -1.582 1.00 97.38 176 HIS A O 1
ATOM 1380 N N . LEU A 1 177 ? -14.442 -6.654 -2.885 1.00 97.12 177 LEU A N 1
ATOM 1381 C CA . LEU A 1 177 ? -13.411 -7.302 -3.690 1.00 97.12 177 LEU A CA 1
ATOM 1382 C C . LEU A 1 177 ? -13.592 -6.930 -5.161 1.00 97.12 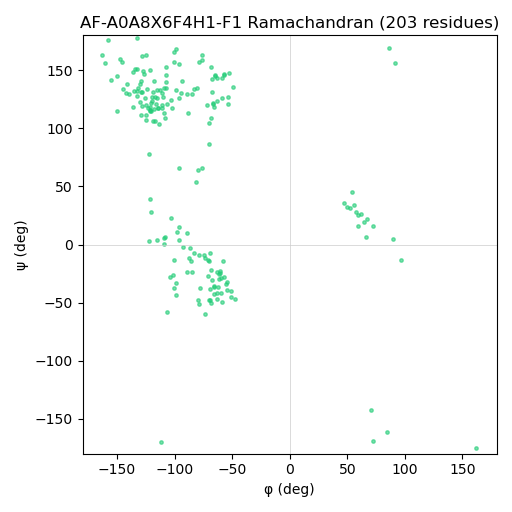177 LEU A C 1
ATOM 1384 O O . LEU A 1 177 ? -14.485 -7.437 -5.833 1.00 97.12 177 LEU A O 1
ATOM 1388 N N . ARG A 1 178 ? -12.723 -6.065 -5.677 1.00 97.81 178 ARG A N 1
ATOM 1389 C CA . ARG A 1 178 ? -12.770 -5.593 -7.064 1.00 97.81 178 ARG A CA 1
ATOM 1390 C C . ARG A 1 178 ? -11.504 -6.016 -7.793 1.00 97.81 178 ARG A C 1
ATOM 1392 O O . ARG A 1 178 ? -10.409 -5.579 -7.457 1.00 97.81 178 ARG A O 1
ATOM 1399 N N . LEU A 1 179 ? -11.644 -6.855 -8.808 1.00 97.31 179 LEU A N 1
ATOM 1400 C CA . LEU A 1 179 ? -10.563 -7.350 -9.658 1.00 97.31 179 LEU A CA 1
ATOM 1401 C C . LEU A 1 179 ? -10.771 -7.005 -11.153 1.00 97.31 179 LEU A C 1
ATOM 1403 O O . LEU A 1 179 ? -10.466 -7.854 -11.999 1.00 97.31 179 LEU A O 1
ATOM 1407 N N . PRO A 1 180 ? -11.275 -5.806 -11.514 1.00 97.50 180 PRO A N 1
ATOM 1408 C CA . PRO A 1 180 ? -11.692 -5.505 -12.878 1.00 97.50 180 PRO A CA 1
ATOM 1409 C C . PRO A 1 180 ? -10.515 -5.432 -13.856 1.00 97.50 180 PRO A C 1
ATOM 1411 O O . PRO A 1 180 ? -9.398 -5.060 -13.480 1.00 97.50 180 PRO A O 1
ATOM 1414 N N . ARG A 1 181 ? -10.764 -5.716 -15.140 1.00 96.81 181 ARG A N 1
ATOM 1415 C CA . ARG A 1 181 ? -9.752 -5.622 -16.213 1.00 96.81 181 ARG A CA 1
ATOM 1416 C C . ARG A 1 181 ? -8.476 -6.420 -15.912 1.00 96.81 181 ARG A C 1
ATOM 1418 O O . ARG A 1 181 ? -7.358 -5.940 -16.090 1.00 96.81 181 ARG A O 1
ATOM 1425 N N . ASN A 1 182 ? -8.638 -7.649 -15.438 1.00 97.69 182 ASN A N 1
ATOM 1426 C CA . ASN A 1 182 ? -7.540 -8.599 -15.264 1.00 97.69 182 ASN A CA 1
ATOM 1427 C C . ASN A 1 182 ? -7.664 -9.775 -16.243 1.00 97.69 182 ASN A C 1
ATOM 1429 O O . ASN A 1 182 ? -8.431 -9.731 -17.199 1.00 97.69 182 ASN A O 1
ATOM 1433 N N . GLN A 1 183 ? -6.851 -10.811 -16.047 1.00 96.69 183 GLN A N 1
ATOM 1434 C CA . GLN A 1 183 ? -6.765 -11.990 -16.915 1.00 96.69 183 GLN A CA 1
ATOM 1435 C C . GLN A 1 183 ? -7.092 -13.273 -16.138 1.00 96.69 183 GLN A C 1
ATOM 1437 O O . GLN A 1 183 ? -6.595 -14.354 -16.451 1.00 96.69 183 GLN A O 1
ATOM 1442 N N . LEU A 1 184 ? -7.916 -13.144 -15.095 1.00 94.50 184 LEU A N 1
ATOM 1443 C CA . LEU A 1 184 ? -8.369 -14.264 -14.283 1.00 94.50 184 LEU A CA 1
ATOM 1444 C C . LEU A 1 184 ? -9.254 -15.173 -15.137 1.00 94.50 184 LEU A C 1
ATOM 1446 O O . LEU A 1 184 ? -10.285 -14.749 -15.650 1.00 94.50 184 LEU A O 1
ATOM 1450 N N . SER A 1 185 ? -8.861 -16.437 -15.269 1.00 90.75 185 SER A N 1
ATOM 1451 C CA . SER A 1 185 ? -9.654 -17.448 -15.979 1.00 90.75 185 SER A CA 1
ATOM 1452 C C . SER A 1 185 ? -10.641 -18.176 -15.067 1.00 90.75 185 SER A C 1
ATOM 1454 O O . SER A 1 185 ? -11.627 -18.737 -15.538 1.00 90.75 185 SER A O 1
ATOM 1456 N N . SER A 1 186 ? -10.374 -18.198 -13.760 1.00 89.00 186 SER A N 1
ATOM 1457 C CA . SER A 1 186 ? -11.221 -18.841 -12.757 1.00 89.00 186 SER A CA 1
ATOM 1458 C C . SER A 1 186 ? -10.934 -18.294 -11.359 1.00 89.00 186 SER A C 1
ATOM 1460 O O . SER A 1 186 ? -9.841 -17.796 -11.085 1.00 89.00 186 SER A O 1
ATOM 1462 N N . ILE A 1 187 ? -11.920 -18.418 -10.470 1.00 88.44 187 ILE A N 1
ATOM 1463 C CA . ILE A 1 187 ? -11.797 -18.160 -9.032 1.00 88.44 187 ILE A CA 1
ATOM 1464 C C . ILE A 1 187 ? -12.431 -19.339 -8.303 1.00 88.44 187 ILE A C 1
ATOM 1466 O O . ILE A 1 187 ? -13.533 -19.769 -8.650 1.00 88.44 187 ILE A O 1
ATOM 1470 N N . ARG A 1 188 ? -11.743 -19.884 -7.299 1.00 89.12 188 ARG A N 1
ATOM 1471 C CA . ARG A 1 188 ? -12.249 -20.989 -6.477 1.00 89.12 188 ARG A CA 1
ATOM 1472 C C . ARG A 1 188 ? -12.768 -20.450 -5.153 1.00 89.12 188 ARG A C 1
ATOM 1474 O O . ARG A 1 188 ? -12.299 -19.434 -4.652 1.00 89.12 188 ARG A O 1
ATOM 1481 N N . ARG A 1 189 ? -13.669 -21.193 -4.504 1.00 87.06 189 ARG A N 1
ATOM 1482 C CA . ARG A 1 189 ? -14.180 -20.824 -3.172 1.00 87.06 189 ARG A CA 1
ATOM 1483 C C . ARG A 1 189 ? -13.066 -20.635 -2.134 1.00 87.06 189 ARG A C 1
ATOM 1485 O O . ARG A 1 189 ? -13.195 -19.775 -1.271 1.00 87.06 189 ARG A O 1
ATOM 1492 N N . THR A 1 190 ? -11.986 -21.411 -2.237 1.00 87.56 190 THR A N 1
ATOM 1493 C CA . THR A 1 190 ? -10.791 -21.331 -1.374 1.00 87.56 190 THR A CA 1
ATOM 1494 C C . THR A 1 190 ? -9.941 -20.085 -1.603 1.00 87.56 190 THR A C 1
ATOM 1496 O O . THR A 1 190 ? -9.030 -19.818 -0.821 1.00 87.56 190 THR A O 1
ATOM 1499 N N . ASP A 1 191 ? -10.180 -19.371 -2.700 1.00 87.25 191 ASP A N 1
ATOM 1500 C CA . ASP A 1 191 ? -9.481 -18.135 -3.025 1.00 87.25 191 ASP A CA 1
ATOM 1501 C C . ASP A 1 191 ? -10.189 -16.923 -2.389 1.00 87.25 191 ASP A C 1
ATOM 1503 O O . ASP A 1 191 ? -9.601 -15.858 -2.343 1.00 87.25 191 ASP A O 1
ATOM 1507 N N . LEU A 1 192 ? -11.406 -17.078 -1.853 1.00 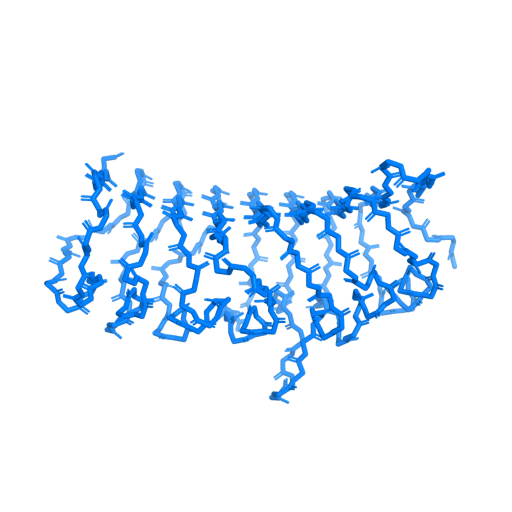89.56 192 LEU A N 1
ATOM 1508 C CA . LEU A 1 192 ? -12.191 -16.029 -1.183 1.00 89.56 192 LEU A CA 1
ATOM 1509 C C . LEU A 1 192 ? -12.094 -16.136 0.357 1.00 89.56 192 LEU A C 1
ATOM 1511 O O . LEU A 1 192 ? -11.668 -17.188 0.852 1.00 89.56 192 LEU A O 1
ATOM 1515 N N . PRO A 1 193 ? -12.507 -15.102 1.125 1.00 90.94 193 PRO A N 1
ATOM 1516 C CA . PRO A 1 193 ? -12.544 -15.163 2.589 1.00 90.94 193 PRO A CA 1
ATOM 1517 C C . PRO A 1 193 ? -13.309 -16.373 3.117 1.00 90.94 193 PRO A C 1
ATOM 1519 O O . PRO A 1 193 ? -14.258 -16.854 2.485 1.00 90.94 193 PRO A O 1
ATOM 1522 N N . LYS A 1 194 ? -12.883 -16.905 4.266 1.00 88.56 194 LYS A N 1
ATOM 1523 C CA . LYS A 1 194 ? -13.524 -18.088 4.849 1.00 88.56 194 LYS A CA 1
ATOM 1524 C C . LYS A 1 194 ? -14.927 -17.744 5.322 1.00 88.56 194 LYS A C 1
ATOM 1526 O O . LYS A 1 194 ? -15.866 -18.412 4.881 1.00 88.56 194 LYS A O 1
ATOM 1531 N N . GLU A 1 195 ? -15.058 -16.669 6.092 1.00 87.31 195 GLU A N 1
ATOM 1532 C CA . GLU A 1 195 ? -16.315 -16.202 6.672 1.00 87.31 195 GLU A CA 1
ATOM 1533 C C . GLU A 1 195 ? -16.592 -14.760 6.217 1.00 87.31 195 GLU A C 1
ATOM 1535 O O . GLU A 1 195 ? -16.352 -13.817 6.959 1.00 87.31 195 GLU A O 1
ATOM 1540 N N . PRO A 1 196 ? -17.074 -14.556 4.975 1.00 83.38 196 PRO A N 1
ATOM 1541 C CA . PRO A 1 196 ? -17.282 -13.224 4.408 1.00 83.38 196 PRO A CA 1
ATOM 1542 C C . PRO A 1 196 ? -18.551 -12.563 4.980 1.00 83.38 196 PRO A C 1
ATOM 1544 O O . PRO A 1 196 ? -19.524 -12.362 4.254 1.00 83.38 196 PRO A O 1
ATOM 1547 N N . LEU A 1 197 ? -18.570 -12.261 6.281 1.00 87.31 197 LEU A N 1
ATOM 1548 C CA . LEU A 1 197 ? -19.752 -11.755 6.995 1.00 87.31 197 LEU A CA 1
ATOM 1549 C C . LEU A 1 197 ? -20.248 -10.413 6.441 1.00 87.31 197 LEU A C 1
ATOM 1551 O O . LEU A 1 197 ? -21.449 -10.145 6.473 1.00 87.31 197 LEU A O 1
ATOM 1555 N N . TYR A 1 198 ? -19.335 -9.602 5.903 1.00 91.69 198 TYR A N 1
ATOM 1556 C CA . TYR A 1 198 ? -19.617 -8.248 5.419 1.00 91.69 198 TYR A CA 1
ATOM 1557 C C . TYR A 1 198 ? -19.429 -8.071 3.908 1.00 91.69 198 TYR A C 1
ATOM 1559 O O . TYR A 1 198 ? -19.584 -6.959 3.398 1.00 91.69 198 TYR A O 1
ATOM 1567 N N . LEU A 1 199 ? -19.118 -9.144 3.173 1.00 92.25 199 LEU A N 1
ATOM 1568 C CA . LEU A 1 199 ? -18.820 -9.054 1.746 1.00 92.25 199 LEU A CA 1
ATOM 1569 C C . LEU A 1 199 ? -20.077 -8.681 0.961 1.00 92.25 199 LEU A C 1
ATOM 1571 O O . LEU A 1 199 ? -20.995 -9.481 0.793 1.00 92.25 199 LEU A O 1
ATOM 1575 N N . SER A 1 200 ? -20.087 -7.451 0.461 1.00 94.25 200 SER A N 1
ATOM 1576 C CA . SER A 1 200 ? -21.222 -6.860 -0.250 1.00 94.25 200 SER A CA 1
ATOM 1577 C C . SER A 1 200 ? -21.036 -6.863 -1.765 1.00 94.25 200 SER A C 1
ATOM 1579 O O . SER A 1 200 ? -22.013 -6.890 -2.511 1.00 94.25 200 SER A O 1
ATOM 1581 N N . GLU A 1 201 ? -19.785 -6.859 -2.234 1.00 94.06 201 GLU A N 1
ATOM 1582 C CA . GLU A 1 201 ? -19.462 -6.716 -3.649 1.00 94.06 201 GLU A CA 1
ATOM 1583 C C . GLU A 1 201 ? -18.274 -7.590 -4.049 1.00 94.06 201 GLU A C 1
ATOM 1585 O O . GLU A 1 201 ? -17.203 -7.540 -3.438 1.00 94.06 201 GLU A O 1
ATOM 1590 N N . ILE A 1 202 ? -18.463 -8.338 -5.137 1.00 92.50 202 ILE A N 1
ATOM 1591 C CA . ILE A 1 202 ? -17.386 -8.970 -5.895 1.00 92.50 202 ILE A CA 1
ATOM 1592 C C . ILE A 1 202 ? -17.519 -8.509 -7.347 1.00 92.50 202 ILE A C 1
ATOM 1594 O O . ILE A 1 202 ? -18.459 -8.904 -8.039 1.00 92.50 202 ILE A O 1
ATOM 1598 N N . ASP A 1 203 ? -16.573 -7.698 -7.810 1.00 93.88 203 ASP A N 1
ATOM 1599 C CA . ASP A 1 203 ? -16.467 -7.288 -9.210 1.00 93.88 203 ASP A CA 1
ATOM 1600 C C . ASP A 1 203 ? -15.243 -7.938 -9.852 1.00 93.88 203 ASP A C 1
ATOM 1602 O O . ASP A 1 203 ? -14.135 -7.839 -9.335 1.00 93.88 203 ASP A O 1
ATOM 1606 N N . LEU A 1 204 ? -15.440 -8.607 -10.983 1.00 89.12 204 LEU A N 1
ATOM 1607 C CA . LEU A 1 204 ? -14.395 -9.316 -11.725 1.00 89.12 204 LEU A CA 1
ATOM 1608 C C . LEU A 1 204 ? -14.249 -8.814 -13.169 1.00 89.12 204 LEU A C 1
ATOM 1610 O O . LEU A 1 204 ? -13.499 -9.423 -13.931 1.00 89.12 204 LEU A O 1
ATOM 1614 N N . ARG A 1 205 ? -15.009 -7.788 -13.577 1.00 84.50 205 ARG A N 1
ATOM 1615 C CA . ARG A 1 205 ? -15.145 -7.381 -14.986 1.00 84.50 205 ARG A CA 1
ATOM 1616 C C . ARG A 1 205 ? -14.062 -6.405 -15.426 1.00 84.50 205 ARG A C 1
ATOM 1618 O O . ARG A 1 205 ? -13.963 -5.306 -14.857 1.00 84.50 205 ARG A O 1
#

Solvent-accessible surface area (backbone atoms only — not comparable to full-atom values): 9706 Å² total; per-residue (Å²): 130,82,65,59,54,55,69,51,80,46,71,60,46,24,37,36,47,30,54,45,62,56,53,72,68,44,48,52,56,50,25,69,67,45,55,60,24,40,32,40,38,42,36,40,35,36,35,60,32,60,46,44,48,62,43,38,38,37,42,31,32,67,24,37,31,38,35,42,38,38,31,56,24,36,22,43,23,66,41,51,87,57,84,95,46,25,33,31,41,56,30,35,29,53,60,37,38,40,41,38,36,35,41,31,40,51,73,72,48,90,73,38,56,40,41,37,44,41,41,40,90,73,67,37,38,29,36,42,39,37,31,48,30,63,46,42,59,48,53,44,52,44,27,34,34,32,70,15,36,32,24,35,43,36,45,26,51,15,54,28,44,45,75,25,77,31,21,32,42,44,22,37,58,24,30,37,42,34,38,26,55,46,53,60,84,75,84,56,78,60,42,38,34,75,56,50,82,52,54,77,44,80,41,70,94

Sequence (205 aa):
MPVPCSCFWSEEDCGCDCNGSLIYDHFQELSNSFRPCINFSFTIKGGQHFSLPPNLFSKVGQVQNLHLKISNATFDYLFDATPYTSAFRGVAFENNALIELLGVRVRRGWNWTPLEYLKSPNGTGVEIRLEGCGLRRLSSDFKKVADGNVQTVSISDSRLEMIGSGAFAAFDDLIHLRLPRNQLSSIRRTDLPKEPLYLSEIDLR

Secondary structure (DSSP, 8-state):
---SEEEEE-SSEEEEEEES---HHHHHHHHHH----SEEEEEEES-EES-BPTTTTTTTEEEEEEEEEEES-EESSSB-SSTT--TTTTEEEEEEEEEEEES-EETT----GGGGG-B-TT-PPEEEEEES----EE-GGGGGGGGG-EEEEEEESS---EEPTTTTTT-TT--EEE--S-------GGGS-SS-TT--EEE--

Nearest PDB structures (foldseek):
  4pbv-assembly2_B  TM=8.026E-01  e=4.590E-01  Gallus gallus
  7n3t-assembly2_B  TM=5.248E-01  e=1.571E+00  Homo sapiens
  1w8a-assembly1_A  TM=4.896E-01  e=3.629E+00  Drosophila melanogaster
  4q3i-assembly2_B  TM=5.229E-01  e=6.881E+00  Oryza sativa
  5awb-assembly1_A-2  TM=3.926E-01  e=4.004E+00  Homo sapiens

Radius of gyration: 16.44 Å; Cα contacts (8 Å, |Δi|>4): 578; chains: 1; bounding box: 44×42×34 Å

Mean predicted aligned error: 3.47 Å

Foldseek 3Di:
DDFQWDWDDDQAETEIAHEEADEPVSLVVQLVPAAEHAEYEYEYEEYEYAELEFCSCQRHAEYAEAEYYYELYEYCEPHDPDPPGANLARYEHAAEYEYAYYLYEHNNDYDQQNQLSHEHPNLAAYAYHAYNHLRQEQALNLCSHRPQSHAYYAHALNQHAYYHFQSNQSNLNHAYAHQEHYNHPDDDPRSHYPNVVRHDDHHND